Protein AF-A0A5C9B9J2-F1 (afdb_monomer_lite)

pLDDT: mean 95.24, std 8.23, range [38.59, 98.75]

Radius of gyration: 19.16 Å; chains: 1; bounding box: 46×42×60 Å

Secondary structure (DSSP, 8-state):
-HHHHHHHHHHHHHT-HHHHHHHHHTT--GGGHHHHHHHHHHHHHHHHHHSGGGHHHHHHHHHHHHHHHHTTS-S---SHHHHHHHHHHHHHHHHHHHHTT-HHHHHHHHHHHHHHH---HHHHHHHHHHHHHTT-HHHHHHHHTT-SSHHHHHHHHHHHHHHTT-HHHHHHHHHHHHS--S---

Sequence (185 aa):
MQASIQLATYYFAVGQPVDGVASIGTTYKDAQFPYHLWYYCRTPIGQLAADPKTKEKADKTADGCAAAIREKIPTDISKEEDKKTARDWAYYAADVLAYSRRDDKVIEAYQAMLRLYGQEDTTLQRFGDWYKSIQKFDEARKLYGQFTVRPEGLNQIAYSYRQQQKWDEAVAHYKQAAAPRSGYG

Foldseek 3Di:
DVVLLVQLLVCLLVLNQVSNLVSLCVPDDQLRSLVVLLVSNLVSLLVLLVDPVSLVSSQSNLVSSLVSLLVRQDPPPVDVVSLVSNLVSLVSSLSSNVSSVDPVSNVVSLVVNCVPNNLALVSLQSSLVSCVVVVNNVSSLVSLCPHPLQLRSLQSNLVSCVVVVVNVSSVVSNVVSPDPDPDDD

Structure (mmCIF, N/CA/C/O backbone):
data_AF-A0A5C9B9J2-F1
#
_entry.id   AF-A0A5C9B9J2-F1
#
loop_
_atom_site.group_PDB
_atom_site.id
_atom_site.type_symbol
_atom_site.label_atom_id
_atom_site.label_alt_id
_atom_site.label_comp_id
_atom_site.label_asym_id
_atom_site.label_entity_id
_atom_site.label_seq_id
_atom_site.pdbx_PDB_ins_code
_atom_site.Cartn_x
_atom_site.Cartn_y
_atom_site.Cartn_z
_atom_site.occupancy
_atom_site.B_iso_or_equiv
_atom_site.auth_seq_id
_atom_site.auth_comp_id
_atom_site.auth_asym_id
_atom_site.auth_atom_id
_atom_site.pdbx_PDB_model_num
ATOM 1 N N . MET A 1 1 ? 2.458 7.231 28.547 1.00 63.88 1 MET A N 1
ATOM 2 C CA . MET A 1 1 ? 2.588 6.905 27.109 1.00 63.88 1 MET A CA 1
ATOM 3 C C . MET A 1 1 ? 2.048 5.511 26.782 1.00 63.88 1 MET A C 1
ATOM 5 O O . MET A 1 1 ? 1.130 5.409 25.984 1.00 63.88 1 MET A O 1
ATOM 9 N N . GLN A 1 2 ? 2.539 4.445 27.429 1.00 76.12 2 GLN A N 1
ATOM 10 C CA . GLN A 1 2 ? 2.221 3.056 27.051 1.00 76.12 2 GLN A CA 1
ATOM 11 C C . GLN A 1 2 ? 0.728 2.672 27.162 1.00 76.12 2 GLN A C 1
ATOM 13 O O . GLN A 1 2 ? 0.222 1.966 26.295 1.00 76.12 2 GLN A O 1
ATOM 18 N N . ALA A 1 3 ? 0.002 3.196 28.159 1.00 85.44 3 ALA A N 1
ATOM 19 C CA . ALA A 1 3 ? -1.418 2.882 28.365 1.00 85.44 3 ALA A CA 1
ATOM 20 C C . ALA A 1 3 ? -2.331 3.352 27.213 1.00 85.44 3 ALA A C 1
ATOM 22 O O . ALA A 1 3 ? -3.201 2.602 26.781 1.00 85.44 3 ALA A O 1
ATOM 23 N N . SER A 1 4 ? -2.107 4.554 26.662 1.00 88.88 4 SER A N 1
ATOM 24 C CA . SER A 1 4 ? -2.931 5.075 25.556 1.00 88.88 4 SER A CA 1
ATOM 25 C C . SER A 1 4 ? -2.723 4.288 24.262 1.00 88.88 4 SER A C 1
ATOM 27 O O . SER A 1 4 ? -3.652 4.089 23.489 1.00 88.88 4 SER A O 1
ATOM 29 N N . ILE A 1 5 ? -1.506 3.790 24.038 1.00 93.62 5 ILE A N 1
ATOM 30 C CA . ILE A 1 5 ? -1.183 2.981 22.860 1.00 93.62 5 ILE A CA 1
ATOM 31 C C . ILE A 1 5 ? -1.775 1.578 22.971 1.00 93.62 5 ILE A C 1
ATOM 33 O O . ILE A 1 5 ? -2.354 1.086 22.005 1.00 93.62 5 ILE A O 1
ATOM 37 N N . GLN A 1 6 ? -1.706 0.957 24.150 1.00 92.81 6 GLN A N 1
ATOM 38 C CA . GLN A 1 6 ? -2.401 -0.309 24.398 1.00 92.81 6 GLN A CA 1
ATOM 39 C C . GLN A 1 6 ? -3.907 -0.157 24.160 1.00 92.81 6 GLN A C 1
ATOM 41 O O . GLN A 1 6 ? -4.500 -0.958 23.437 1.00 92.81 6 GLN A O 1
ATOM 46 N N . LEU A 1 7 ? -4.498 0.924 24.672 1.00 94.50 7 LEU A N 1
ATOM 47 C CA . LEU A 1 7 ? -5.907 1.229 24.465 1.00 94.50 7 LEU A CA 1
ATOM 48 C C . LEU A 1 7 ? -6.245 1.442 22.978 1.00 94.50 7 LEU A C 1
ATOM 50 O O . LEU A 1 7 ? -7.225 0.883 22.492 1.00 94.50 7 LEU A O 1
ATOM 54 N N . ALA A 1 8 ? -5.398 2.157 22.231 1.00 96.44 8 ALA A N 1
ATOM 55 C CA . ALA A 1 8 ? -5.570 2.327 20.790 1.00 96.44 8 ALA A CA 1
ATOM 56 C C . ALA A 1 8 ? -5.600 0.980 20.055 1.00 96.44 8 ALA A C 1
ATOM 58 O O . ALA A 1 8 ? -6.517 0.708 19.281 1.00 96.44 8 ALA A O 1
ATOM 59 N N . THR A 1 9 ? -4.624 0.109 20.333 1.00 96.62 9 THR A N 1
ATOM 60 C CA . THR A 1 9 ? -4.552 -1.216 19.701 1.00 96.62 9 THR A CA 1
ATOM 61 C C . THR A 1 9 ? -5.749 -2.098 20.050 1.00 96.62 9 THR A C 1
ATOM 63 O O . THR A 1 9 ? -6.266 -2.782 19.167 1.00 96.62 9 THR A O 1
ATOM 66 N N . TYR A 1 10 ? -6.243 -2.029 21.292 1.00 97.44 10 TYR A N 1
ATOM 67 C CA . TYR A 1 10 ? -7.478 -2.693 21.703 1.00 97.44 10 TYR A CA 1
ATOM 68 C C . TYR A 1 10 ? -8.678 -2.193 20.890 1.00 97.44 10 TYR A C 1
ATOM 70 O O . TYR A 1 10 ? -9.382 -3.003 20.290 1.00 97.44 10 TYR A O 1
ATOM 78 N N . TYR A 1 11 ? -8.874 -0.874 20.797 1.00 98.50 11 TYR A N 1
ATOM 79 C CA . TYR A 1 11 ? -9.987 -0.293 20.044 1.00 98.50 11 TYR A CA 1
ATOM 80 C C . TYR A 1 11 ? -9.966 -0.676 18.563 1.00 98.50 11 TYR A C 1
ATOM 82 O O . TYR A 1 11 ? -10.999 -1.045 17.999 1.00 98.50 11 TYR A O 1
ATOM 90 N N . PHE A 1 12 ? -8.788 -0.681 17.937 1.00 98.50 12 PHE A N 1
ATOM 91 C CA . PHE A 1 12 ? -8.649 -1.174 16.569 1.00 98.50 12 PHE A CA 1
ATOM 92 C C . PHE A 1 12 ? -9.026 -2.655 16.450 1.00 98.50 12 PHE A C 1
ATOM 94 O O . PHE A 1 12 ? -9.743 -3.015 15.516 1.00 98.50 12 PHE A O 1
ATOM 101 N N . ALA A 1 13 ? -8.616 -3.492 17.410 1.00 97.50 13 ALA A N 1
ATOM 102 C CA . ALA A 1 13 ? -8.920 -4.923 17.436 1.00 97.50 13 ALA A CA 1
ATOM 103 C C . ALA A 1 13 ? -10.410 -5.234 17.668 1.00 97.50 13 ALA A C 1
ATOM 105 O O . ALA A 1 13 ? -10.874 -6.307 17.292 1.00 97.50 13 ALA A O 1
ATOM 106 N N . VAL A 1 14 ? -11.188 -4.311 18.240 1.00 97.56 14 VAL A N 1
ATOM 107 C CA . VAL A 1 14 ? -12.638 -4.497 18.436 1.00 97.56 14 VAL A CA 1
ATOM 108 C C . VAL A 1 14 ? -13.510 -3.757 17.414 1.00 97.56 14 VAL A C 1
ATOM 110 O O . VAL A 1 14 ? -14.734 -3.880 17.470 1.00 97.56 14 VAL A O 1
ATOM 113 N N . GLY A 1 15 ? -12.922 -3.064 16.430 1.00 97.38 15 GLY A N 1
ATOM 114 C CA . GLY A 1 15 ? -13.678 -2.373 15.373 1.00 97.38 15 GLY A CA 1
ATOM 115 C C . GLY A 1 15 ? -14.155 -0.963 15.749 1.00 97.38 15 GLY A C 1
ATOM 116 O O . GLY A 1 15 ? -15.205 -0.511 15.274 1.00 97.38 15 GLY A O 1
ATOM 117 N N . GLN A 1 16 ? -13.417 -0.276 16.625 1.00 98.38 16 GLN A N 1
ATOM 118 C CA . GLN A 1 16 ? -13.712 1.070 17.129 1.00 98.38 16 GLN A CA 1
ATOM 119 C C . GLN A 1 16 ? -12.626 2.075 16.691 1.00 98.38 16 GLN A C 1
ATOM 121 O O . GLN A 1 16 ? -11.832 2.542 17.506 1.00 98.38 16 GLN A O 1
ATOM 126 N N . PRO A 1 17 ? -12.546 2.427 15.392 1.00 97.81 17 PRO A N 1
ATOM 127 C CA . PRO A 1 17 ? -11.474 3.284 14.886 1.00 97.81 17 PRO A CA 1
ATOM 128 C C . PRO A 1 17 ? -11.475 4.691 15.478 1.00 97.81 17 PRO A C 1
ATOM 130 O O . PRO A 1 17 ? -10.399 5.240 15.657 1.00 97.81 17 PRO A O 1
ATOM 133 N N . VAL A 1 18 ? -12.636 5.270 15.799 1.00 98.12 18 VAL A N 1
ATOM 134 C CA . VAL A 1 18 ? -12.723 6.633 16.356 1.00 98.12 18 VAL A CA 1
ATOM 135 C C . VAL A 1 18 ? -11.980 6.719 17.690 1.00 98.12 18 VAL A C 1
ATOM 137 O O . VAL A 1 18 ? -11.102 7.565 17.855 1.00 98.12 18 VAL A O 1
ATOM 140 N N . ASP A 1 19 ? -12.259 5.789 18.604 1.00 98.06 19 ASP A N 1
ATOM 141 C CA . ASP A 1 19 ? -11.615 5.742 19.918 1.00 98.06 19 ASP A CA 1
ATOM 142 C C . ASP A 1 19 ? -10.126 5.387 19.808 1.00 98.06 19 ASP A C 1
ATOM 144 O O . ASP A 1 19 ? -9.280 5.955 20.508 1.00 98.06 19 ASP A O 1
ATOM 148 N N . GLY A 1 20 ? -9.777 4.486 18.882 1.00 97.94 20 GLY A N 1
ATOM 149 C CA . GLY A 1 20 ? -8.387 4.135 18.603 1.00 97.94 20 GLY A CA 1
ATOM 150 C C . GLY A 1 20 ? -7.579 5.314 18.054 1.00 97.94 20 GLY A C 1
ATOM 151 O O . GLY A 1 20 ? -6.494 5.612 18.552 1.00 97.94 20 GLY A O 1
ATOM 152 N N . VAL A 1 21 ? -8.135 6.043 17.085 1.00 98.19 21 VAL A N 1
ATOM 153 C CA . VAL A 1 21 ? -7.557 7.262 16.503 1.00 98.19 21 VAL A CA 1
ATOM 154 C C . VAL A 1 21 ? -7.381 8.343 17.568 1.00 98.19 21 VAL A C 1
ATOM 156 O O . VAL A 1 21 ? -6.296 8.920 17.679 1.00 98.19 21 VAL A O 1
ATOM 159 N N . ALA A 1 22 ? -8.405 8.583 18.393 1.00 97.38 22 ALA A N 1
ATOM 160 C CA . ALA A 1 22 ? -8.326 9.532 19.499 1.00 97.38 22 ALA A CA 1
ATOM 161 C C . ALA A 1 22 ? -7.196 9.159 20.474 1.00 97.38 22 ALA A C 1
ATOM 163 O O . ALA A 1 22 ? -6.406 10.019 20.863 1.00 97.38 22 ALA A O 1
ATOM 164 N N . SER A 1 23 ? -7.060 7.868 20.792 1.00 97.19 23 SER A N 1
ATOM 165 C CA . SER A 1 23 ? -6.023 7.339 21.688 1.00 97.19 23 SER A CA 1
ATOM 166 C C . SER A 1 23 ? -4.602 7.477 21.124 1.00 97.19 23 SER A C 1
ATOM 1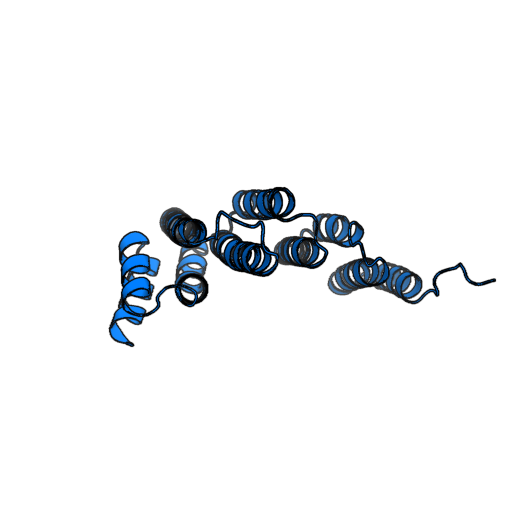68 O O . SER A 1 23 ? -3.671 7.741 21.885 1.00 97.19 23 SER A O 1
ATOM 170 N N . ILE A 1 24 ? -4.408 7.352 19.804 1.00 97.62 24 ILE A N 1
ATOM 171 C CA . ILE A 1 24 ? -3.132 7.703 19.151 1.00 97.62 24 ILE A CA 1
ATOM 172 C C . ILE A 1 24 ? -2.881 9.207 19.268 1.00 97.62 24 ILE A C 1
ATOM 174 O O . ILE A 1 24 ? -1.786 9.632 19.646 1.00 97.62 24 ILE A O 1
ATOM 178 N N . GLY A 1 25 ? -3.916 10.004 19.007 1.00 96.31 25 GLY A N 1
ATOM 179 C CA . GLY A 1 25 ? -3.868 11.458 19.038 1.00 96.31 25 GLY A CA 1
ATOM 180 C C . GLY A 1 25 ? -3.566 12.056 20.410 1.00 96.31 25 GLY A C 1
ATOM 181 O O . GLY A 1 25 ? -3.127 13.197 20.458 1.00 96.31 25 GLY A O 1
ATOM 182 N N . THR A 1 26 ? -3.748 11.358 21.534 1.00 95.56 26 THR A N 1
ATOM 183 C CA . THR A 1 26 ? -3.314 11.869 22.855 1.00 95.56 26 THR A CA 1
ATOM 184 C C . THR A 1 26 ? -1.794 11.866 23.012 1.00 95.56 26 THR A C 1
ATOM 186 O O . THR A 1 26 ? -1.259 12.653 23.789 1.00 95.56 26 THR A O 1
ATOM 189 N N . THR A 1 27 ? -1.107 10.978 22.288 1.00 95.44 27 THR A N 1
ATOM 190 C CA . THR A 1 27 ? 0.324 10.705 22.449 1.00 95.44 27 THR A CA 1
ATOM 191 C C . THR A 1 27 ? 1.148 11.283 21.306 1.00 95.44 27 THR A C 1
ATOM 193 O O . THR A 1 27 ? 2.196 11.872 21.552 1.00 95.44 27 THR A O 1
ATOM 196 N N . TYR A 1 28 ? 0.677 11.133 20.067 1.00 95.81 28 TYR A N 1
ATOM 197 C CA . TYR A 1 28 ? 1.367 11.596 18.868 1.00 95.81 28 TYR A CA 1
ATOM 198 C C . TYR A 1 28 ? 0.547 12.690 18.191 1.00 95.81 28 TYR A C 1
ATOM 200 O O . TYR A 1 28 ? -0.640 12.508 17.917 1.00 95.81 28 TYR A O 1
ATOM 208 N N . LYS A 1 29 ? 1.185 13.832 17.931 1.00 92.25 29 LYS A N 1
ATOM 209 C CA . LYS A 1 29 ? 0.568 15.021 17.330 1.00 92.25 29 LYS A CA 1
ATOM 210 C C . LYS A 1 29 ? 1.219 15.347 15.989 1.00 92.25 29 LYS A C 1
ATOM 212 O O . LYS A 1 29 ? 2.293 14.834 15.671 1.00 92.25 29 LYS A O 1
ATOM 217 N N . ASP A 1 30 ? 0.549 16.202 15.224 1.00 91.69 30 ASP A N 1
ATOM 218 C CA . ASP A 1 30 ? 1.076 16.835 14.013 1.00 91.69 30 ASP A CA 1
ATOM 219 C C . ASP A 1 30 ? 1.753 15.829 13.069 1.00 91.69 30 ASP A C 1
ATOM 221 O O . ASP A 1 30 ? 1.167 14.797 12.740 1.00 91.69 30 ASP A O 1
ATOM 225 N N . ALA A 1 31 ? 2.997 16.086 12.661 1.00 93.31 31 ALA A N 1
ATOM 226 C CA . ALA A 1 31 ? 3.716 15.252 11.704 1.00 93.31 31 ALA A CA 1
ATOM 227 C C . ALA A 1 31 ? 4.014 13.824 12.198 1.00 93.31 31 ALA A C 1
ATOM 229 O O . ALA A 1 31 ? 4.255 12.928 11.389 1.00 93.31 31 ALA A O 1
ATOM 230 N N . GLN A 1 32 ? 3.976 13.576 13.512 1.00 95.88 32 GLN A N 1
ATOM 231 C CA . GLN A 1 32 ? 4.180 12.234 14.061 1.00 95.88 32 GLN A CA 1
ATOM 232 C C . GLN A 1 32 ? 2.924 11.368 13.947 1.00 95.88 32 GLN A C 1
ATOM 234 O O . GLN A 1 32 ? 3.025 10.140 13.913 1.00 95.88 32 GLN A O 1
ATOM 239 N N . PHE A 1 33 ? 1.743 11.986 13.921 1.00 97.25 33 PHE A N 1
ATOM 240 C CA . PHE A 1 33 ? 0.473 11.281 14.035 1.00 97.25 33 PHE A CA 1
ATOM 241 C C . PHE A 1 33 ? 0.218 10.282 12.886 1.00 97.25 33 PHE A C 1
ATOM 243 O O . PHE A 1 33 ? -0.052 9.121 13.198 1.00 97.25 33 PHE A O 1
ATOM 250 N N . PRO A 1 34 ? 0.358 10.641 11.590 1.00 98.12 34 PRO A N 1
ATOM 251 C CA . PRO A 1 34 ? 0.032 9.734 10.484 1.00 98.12 34 PRO A CA 1
ATOM 252 C C . PRO A 1 34 ? 0.836 8.432 10.496 1.00 98.12 34 PRO A C 1
ATOM 254 O O . PRO A 1 34 ? 0.266 7.348 10.365 1.00 98.12 34 PRO A O 1
ATOM 257 N N . TYR A 1 35 ? 2.149 8.534 10.727 1.00 97.81 35 TYR A N 1
ATOM 258 C CA . TYR A 1 35 ? 3.033 7.373 10.816 1.00 97.81 35 TYR A CA 1
ATOM 259 C C . TYR A 1 35 ? 2.634 6.450 11.971 1.00 97.81 35 TYR A C 1
ATOM 261 O O . TYR A 1 35 ? 2.500 5.242 11.785 1.00 97.81 35 TYR A O 1
ATOM 269 N N . HIS A 1 36 ? 2.405 7.001 13.167 1.00 98.12 36 HIS A N 1
ATOM 270 C CA . HIS A 1 36 ? 2.068 6.175 14.326 1.00 98.12 36 HIS A CA 1
ATOM 271 C C . HIS A 1 36 ? 0.669 5.565 14.208 1.00 98.12 36 HIS A C 1
ATOM 273 O O . HIS A 1 36 ? 0.483 4.410 14.587 1.00 98.12 36 HIS A O 1
ATOM 279 N N . LEU A 1 37 ? -0.300 6.281 13.632 1.00 98.56 37 LEU A N 1
ATOM 280 C CA . LEU A 1 37 ? -1.621 5.720 13.369 1.00 98.56 37 LEU A CA 1
ATOM 281 C C . LEU A 1 37 ? -1.526 4.510 12.430 1.00 98.56 37 LEU A C 1
ATOM 283 O O . LEU A 1 37 ? -2.006 3.434 12.786 1.00 98.56 37 LEU A O 1
ATOM 287 N N . TRP A 1 38 ? -0.837 4.644 11.291 1.00 98.44 38 TRP A N 1
ATOM 288 C CA . TRP A 1 38 ? -0.550 3.520 10.389 1.00 98.44 38 TRP A CA 1
ATOM 289 C C . TRP A 1 38 ? 0.154 2.365 11.112 1.00 98.44 38 TRP A C 1
ATOM 291 O O . TRP A 1 38 ? -0.284 1.214 11.030 1.00 98.44 38 TRP A O 1
ATOM 301 N N . TYR A 1 39 ? 1.198 2.671 11.885 1.00 98.31 39 TYR A N 1
ATOM 302 C CA . TYR A 1 39 ? 2.012 1.670 12.567 1.00 98.31 39 TYR A CA 1
ATOM 303 C C . TYR A 1 39 ? 1.216 0.824 13.569 1.00 98.31 39 TYR A C 1
ATOM 305 O O . TYR A 1 39 ? 1.422 -0.390 13.636 1.00 98.31 39 TYR A O 1
ATOM 313 N N . TYR A 1 40 ? 0.317 1.441 14.343 1.00 98.25 40 TYR A N 1
ATOM 314 C CA . TYR A 1 40 ? -0.435 0.749 15.394 1.00 98.25 40 TYR A CA 1
ATOM 315 C C . TYR A 1 40 ? -1.743 0.118 14.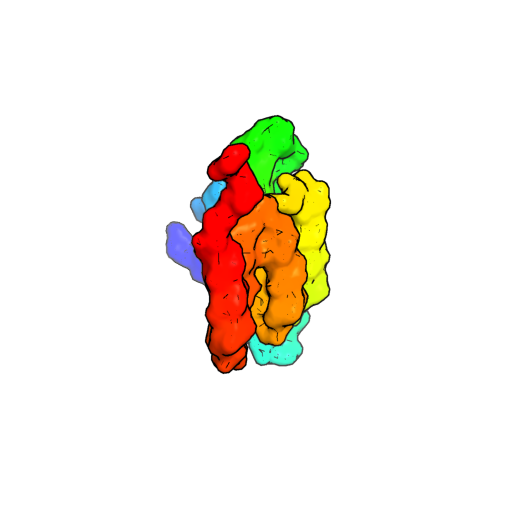907 1.00 98.25 40 TYR A C 1
ATOM 317 O O . TYR A 1 40 ? -2.179 -0.870 15.498 1.00 98.25 40 TYR A O 1
ATOM 325 N N . CYS A 1 41 ? -2.360 0.624 13.834 1.00 98.38 41 CYS A N 1
ATOM 326 C CA . CYS A 1 41 ? -3.588 0.022 13.304 1.00 98.38 41 CYS A CA 1
ATOM 327 C C . CYS A 1 41 ? -3.330 -1.174 12.369 1.00 98.38 41 CYS A C 1
ATOM 329 O O . CYS A 1 41 ? -4.192 -2.047 12.261 1.00 98.38 41 CYS A O 1
ATOM 331 N N . ARG A 1 42 ? -2.142 -1.279 11.748 1.00 98.06 42 ARG A N 1
ATOM 332 C CA . ARG A 1 42 ? -1.846 -2.323 10.745 1.00 98.06 42 ARG A CA 1
ATOM 333 C C . ARG A 1 42 ? -2.057 -3.757 11.231 1.00 98.06 42 ARG A C 1
ATOM 335 O O . ARG A 1 42 ? -2.675 -4.557 10.533 1.00 98.06 42 ARG A O 1
ATOM 342 N N . THR A 1 43 ? -1.557 -4.092 12.423 1.00 98.00 43 THR A N 1
ATOM 343 C CA . THR A 1 43 ? -1.616 -5.465 12.947 1.00 98.00 43 THR A CA 1
ATOM 344 C C . THR A 1 43 ? -3.048 -5.854 13.322 1.00 98.00 43 THR A C 1
ATOM 346 O O . THR A 1 43 ? -3.501 -6.886 12.828 1.00 98.00 43 THR A O 1
ATOM 349 N N . PRO A 1 44 ? -3.802 -5.044 14.098 1.00 98.38 44 PRO A N 1
ATOM 350 C CA . PRO A 1 44 ? -5.213 -5.321 14.361 1.00 98.38 44 PRO A CA 1
ATOM 351 C C . PRO A 1 44 ? -6.059 -5.457 13.091 1.00 98.38 44 PRO A C 1
ATOM 353 O O . PRO A 1 44 ? -6.829 -6.407 12.977 1.00 98.38 44 PRO A O 1
ATOM 356 N N . ILE A 1 45 ? -5.888 -4.563 12.106 1.00 98.69 45 ILE A N 1
ATOM 357 C CA . ILE A 1 45 ? -6.619 -4.647 10.830 1.00 98.69 45 ILE A CA 1
ATOM 358 C C . ILE A 1 45 ? -6.298 -5.964 10.121 1.00 98.69 45 ILE A C 1
ATOM 360 O O . ILE A 1 45 ? -7.215 -6.674 9.716 1.00 98.69 45 ILE A O 1
ATOM 364 N N . GLY A 1 46 ? -5.014 -6.319 10.004 1.00 98.25 46 GLY A N 1
ATOM 365 C CA . GLY A 1 46 ? -4.594 -7.551 9.338 1.00 98.25 46 GLY A CA 1
ATOM 366 C C . GLY A 1 46 ? -5.111 -8.819 10.025 1.00 98.25 46 GLY A C 1
ATOM 367 O O . GLY A 1 46 ? -5.494 -9.768 9.341 1.00 98.25 46 GLY A O 1
ATOM 368 N N . GLN A 1 47 ? -5.163 -8.830 11.361 1.00 98.19 47 GLN A N 1
ATOM 369 C CA . GLN A 1 47 ? -5.735 -9.931 12.143 1.00 98.19 47 GLN A CA 1
ATOM 370 C C . GLN A 1 47 ? -7.246 -10.053 11.920 1.00 98.19 47 GLN A C 1
ATOM 372 O O . GLN A 1 47 ? -7.732 -11.142 11.628 1.00 98.19 47 GLN A O 1
ATOM 377 N N . LEU A 1 48 ? -7.979 -8.937 11.981 1.00 98.44 48 LEU A N 1
ATOM 378 C CA . LEU A 1 48 ? -9.422 -8.917 11.727 1.00 98.44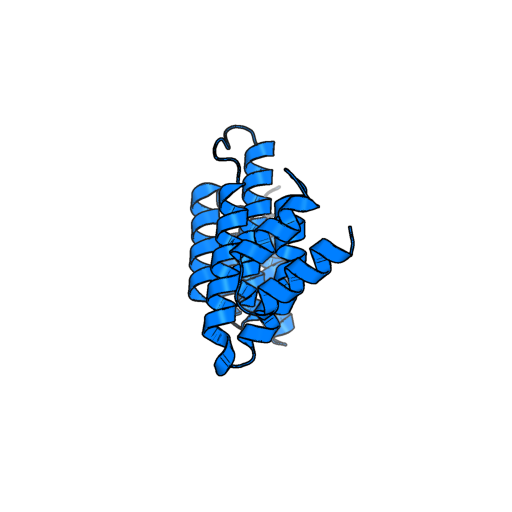 48 LEU A CA 1
ATOM 379 C C . LEU A 1 48 ? -9.764 -9.302 10.282 1.00 98.44 48 LEU A C 1
ATOM 381 O O . LEU A 1 48 ? -10.764 -9.972 10.045 1.00 98.44 48 LEU A O 1
ATOM 385 N N . ALA A 1 49 ? -8.940 -8.905 9.311 1.00 97.94 49 ALA A N 1
ATOM 386 C CA . ALA A 1 49 ? -9.149 -9.224 7.901 1.00 97.94 49 ALA A CA 1
ATOM 387 C C . ALA A 1 49 ? -8.867 -10.698 7.562 1.00 97.94 49 ALA A C 1
ATOM 389 O O . ALA A 1 49 ? -9.235 -11.153 6.477 1.00 97.94 49 ALA A O 1
ATOM 390 N N . ALA A 1 50 ? -8.192 -11.439 8.447 1.00 97.38 50 ALA A N 1
ATOM 391 C CA . ALA A 1 50 ? -7.881 -12.850 8.239 1.00 97.38 50 ALA A CA 1
ATOM 392 C C . ALA A 1 50 ? -9.070 -13.782 8.528 1.00 97.38 50 ALA A C 1
ATOM 394 O O . ALA A 1 50 ? -9.115 -14.872 7.959 1.00 97.38 50 ALA A O 1
ATOM 395 N N . ASP A 1 51 ? -10.024 -13.361 9.364 1.00 96.62 51 ASP A N 1
ATOM 396 C CA . ASP A 1 51 ? -11.247 -14.110 9.669 1.00 96.62 51 ASP A CA 1
ATOM 397 C C . ASP A 1 51 ? -12.463 -13.440 8.994 1.00 96.62 51 ASP A C 1
ATOM 399 O O . ASP A 1 51 ? -12.765 -12.275 9.279 1.00 96.62 51 ASP A O 1
ATOM 403 N N . PRO A 1 52 ? -13.207 -14.155 8.124 1.00 96.56 52 PRO A N 1
ATOM 404 C CA . PRO A 1 52 ? -14.428 -13.640 7.508 1.00 96.56 52 PRO A CA 1
ATOM 405 C C . PRO A 1 52 ? -15.445 -13.066 8.506 1.00 96.56 52 PRO A C 1
ATOM 407 O O . PRO A 1 52 ? -16.126 -12.095 8.185 1.00 96.56 52 PRO A O 1
ATOM 410 N N . LYS A 1 53 ? -15.528 -13.606 9.731 1.00 97.88 53 LYS A N 1
ATOM 411 C CA . LYS A 1 53 ? -16.463 -13.137 10.772 1.00 97.88 53 LYS A CA 1
ATOM 412 C C . LYS A 1 53 ? -16.120 -11.753 11.313 1.00 97.88 53 LYS A C 1
ATOM 414 O O . LYS A 1 53 ? -16.985 -11.070 11.855 1.00 97.88 53 LYS A O 1
ATOM 419 N N . THR A 1 54 ? -14.862 -11.339 11.194 1.00 98.25 54 THR A N 1
ATOM 420 C CA . THR A 1 54 ? -14.380 -10.030 11.645 1.00 98.25 54 THR A CA 1
ATOM 421 C C . THR A 1 54 ? -14.046 -9.088 10.495 1.00 98.25 54 THR A C 1
ATOM 423 O O . THR A 1 54 ? -13.578 -7.975 10.741 1.00 98.25 54 THR A O 1
ATOM 426 N N . LYS A 1 55 ? -14.334 -9.480 9.249 1.00 97.56 55 LYS A N 1
ATOM 427 C CA . LYS A 1 55 ? -13.990 -8.695 8.061 1.00 97.56 55 LYS A CA 1
ATOM 428 C C . LYS A 1 55 ? -14.613 -7.301 8.065 1.00 97.56 55 LYS A C 1
ATOM 430 O O . LYS A 1 55 ? -13.915 -6.330 7.797 1.00 97.56 55 LYS A O 1
ATOM 435 N N . GLU A 1 56 ? -15.880 -7.185 8.456 1.00 98.19 56 GLU A N 1
ATOM 436 C CA . GLU A 1 56 ? -16.562 -5.889 8.562 1.00 98.19 56 GLU A CA 1
ATOM 437 C C . GLU A 1 56 ? -15.860 -4.954 9.562 1.00 98.19 56 GLU A C 1
ATOM 439 O O . GLU A 1 56 ? -15.686 -3.764 9.300 1.00 98.19 56 GLU A O 1
ATOM 444 N N . LYS A 1 57 ? -15.373 -5.498 10.688 1.00 98.56 57 LYS A N 1
ATOM 445 C CA . LYS A 1 57 ? -14.583 -4.728 11.660 1.00 98.56 57 LYS A CA 1
ATOM 446 C C . LYS A 1 57 ? -13.250 -4.291 11.064 1.00 98.56 57 LYS A C 1
ATOM 448 O O . LYS A 1 57 ? -12.843 -3.157 11.293 1.00 98.56 57 LYS A O 1
ATOM 453 N N . ALA A 1 58 ? -12.585 -5.163 10.306 1.00 98.50 58 ALA A N 1
ATOM 454 C CA . ALA A 1 58 ? -11.341 -4.824 9.619 1.00 98.50 58 ALA A CA 1
ATOM 455 C C . ALA A 1 58 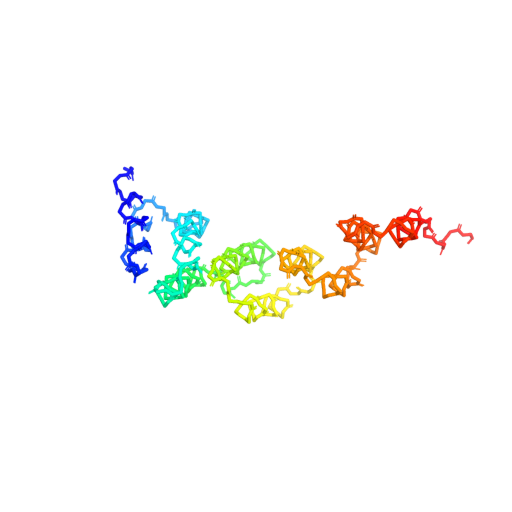? -11.545 -3.655 8.645 1.00 98.50 58 ALA A C 1
ATOM 457 O O . ALA A 1 58 ? -10.764 -2.706 8.655 1.00 98.50 58 ALA A O 1
ATOM 458 N N . ASP A 1 59 ? -12.623 -3.705 7.861 1.00 98.50 59 ASP A N 1
ATOM 459 C CA . ASP A 1 59 ? -12.951 -2.698 6.851 1.00 98.50 59 ASP A CA 1
ATOM 460 C C . ASP A 1 59 ? -13.299 -1.363 7.493 1.00 98.50 59 ASP A C 1
ATOM 462 O O . ASP A 1 59 ? -12.692 -0.344 7.162 1.00 98.50 59 ASP A O 1
ATOM 466 N N . LYS A 1 60 ? -14.170 -1.384 8.507 1.00 98.62 60 LYS A N 1
ATOM 467 C CA . LYS A 1 60 ? -14.499 -0.203 9.305 1.00 98.62 60 LYS A CA 1
ATOM 468 C C . LYS A 1 60 ? -13.253 0.417 9.939 1.00 98.62 60 LYS A C 1
ATOM 470 O O . LYS A 1 60 ? -13.074 1.633 9.874 1.00 98.62 60 LYS A O 1
ATOM 475 N N . THR A 1 61 ? -12.391 -0.396 10.554 1.00 98.69 61 THR A N 1
ATOM 476 C CA . THR A 1 61 ? -11.171 0.102 11.199 1.00 98.69 61 THR A CA 1
ATOM 477 C C . THR A 1 61 ? -10.209 0.706 10.179 1.00 98.69 61 THR A C 1
ATOM 479 O O . THR A 1 61 ? -9.684 1.794 10.416 1.00 98.69 61 THR A O 1
ATOM 482 N N . ALA A 1 62 ? -10.006 0.047 9.037 1.00 98.75 62 ALA A N 1
ATOM 483 C CA . ALA A 1 62 ? -9.138 0.542 7.976 1.00 98.75 62 ALA A CA 1
ATOM 484 C C . ALA A 1 62 ? -9.659 1.843 7.355 1.00 98.75 62 ALA A C 1
ATOM 486 O O . ALA A 1 62 ? -8.879 2.778 7.186 1.00 98.75 62 ALA A O 1
ATOM 487 N N . ASP A 1 63 ? -10.961 1.942 7.080 1.00 98.62 63 ASP A N 1
ATOM 488 C CA . ASP A 1 63 ? -11.567 3.164 6.541 1.00 98.62 63 ASP A CA 1
ATOM 489 C C . ASP A 1 63 ? -11.439 4.333 7.513 1.00 98.62 63 ASP A C 1
ATOM 491 O O . ASP A 1 63 ? -11.013 5.416 7.113 1.00 98.62 63 ASP A O 1
ATOM 495 N N . GLY A 1 64 ? -11.721 4.108 8.800 1.00 98.62 64 GLY A N 1
ATOM 496 C CA . GLY A 1 64 ? -11.577 5.140 9.825 1.00 98.62 64 GLY A CA 1
ATOM 497 C C . GLY A 1 64 ? -10.130 5.614 9.995 1.00 98.62 64 GLY A C 1
ATOM 498 O O . GLY A 1 64 ? -9.879 6.816 10.065 1.00 98.62 64 GLY A O 1
ATOM 499 N N . CYS A 1 65 ? -9.161 4.694 10.002 1.00 98.75 65 CYS A N 1
ATOM 500 C CA . CYS A 1 65 ? -7.745 5.057 10.111 1.00 98.75 65 CYS A CA 1
ATOM 501 C C . CYS A 1 65 ? -7.242 5.780 8.852 1.00 98.75 65 CYS A C 1
ATOM 503 O O . CYS A 1 65 ? -6.557 6.796 8.958 1.00 98.75 65 CYS A O 1
ATOM 505 N N . ALA A 1 66 ? -7.606 5.302 7.658 1.00 98.56 66 ALA A N 1
ATOM 506 C CA . ALA A 1 66 ? -7.228 5.943 6.402 1.00 98.56 66 ALA A CA 1
ATOM 507 C C . ALA A 1 66 ? -7.863 7.335 6.257 1.00 98.56 66 ALA A C 1
ATOM 509 O O . ALA A 1 66 ? -7.195 8.256 5.792 1.00 98.56 66 ALA A O 1
ATOM 510 N N . ALA A 1 67 ? -9.121 7.513 6.677 1.00 98.38 67 ALA A N 1
ATOM 511 C CA . ALA A 1 67 ? -9.783 8.817 6.716 1.00 98.38 67 ALA A CA 1
ATOM 512 C C . ALA A 1 67 ? -9.055 9.787 7.657 1.00 98.38 67 ALA A C 1
ATOM 514 O O . ALA A 1 67 ? -8.683 10.877 7.231 1.00 98.38 67 ALA A O 1
ATOM 515 N N . ALA A 1 68 ? -8.739 9.357 8.882 1.00 98.38 68 ALA A N 1
ATOM 516 C CA . ALA A 1 68 ? -8.017 10.185 9.848 1.00 98.38 68 ALA A CA 1
ATOM 517 C C . ALA A 1 68 ? -6.603 10.580 9.376 1.00 98.38 68 ALA A C 1
ATOM 519 O O . ALA A 1 68 ? -6.142 11.682 9.666 1.00 98.38 68 ALA A O 1
ATOM 520 N N . ILE A 1 69 ? -5.906 9.711 8.631 1.00 98.38 69 ILE A N 1
ATOM 521 C CA . ILE A 1 69 ? -4.634 10.071 7.981 1.00 98.38 69 ILE A CA 1
ATOM 522 C C . ILE A 1 69 ? -4.872 11.116 6.885 1.00 98.38 69 ILE A C 1
ATOM 524 O O . ILE A 1 69 ? -4.169 12.125 6.839 1.00 98.38 69 ILE A O 1
ATOM 528 N N . ARG A 1 70 ? -5.869 10.899 6.017 1.00 96.88 70 ARG A N 1
ATOM 529 C CA . ARG A 1 70 ? -6.195 11.807 4.904 1.00 96.88 70 ARG A CA 1
ATOM 530 C C . ARG A 1 70 ? -6.583 13.203 5.369 1.00 96.88 70 ARG A C 1
ATOM 532 O O . ARG A 1 70 ? -6.186 14.164 4.728 1.00 96.88 70 ARG A O 1
ATOM 539 N N . GLU A 1 71 ? -7.279 13.326 6.494 1.00 96.25 71 GLU A N 1
ATOM 540 C CA . GLU A 1 71 ? -7.616 14.619 7.104 1.00 96.25 71 GLU A CA 1
ATOM 541 C C . GLU A 1 71 ? -6.389 15.454 7.488 1.00 96.25 71 GLU A C 1
ATOM 543 O O . GLU A 1 71 ? -6.491 16.672 7.624 1.00 96.25 71 GLU A O 1
ATOM 548 N N . LYS A 1 72 ? -5.229 14.819 7.695 1.00 95.38 72 LYS A N 1
ATOM 549 C CA . LYS A 1 72 ? -3.983 15.523 8.011 1.00 95.38 72 LYS A CA 1
ATOM 550 C C . LYS A 1 72 ? -3.184 15.902 6.774 1.00 95.38 72 LYS A C 1
ATOM 552 O O . LYS A 1 72 ? -2.338 16.778 6.881 1.00 95.38 72 LYS A O 1
ATOM 557 N N . ILE A 1 73 ? -3.431 15.275 5.625 1.00 94.62 73 ILE A N 1
ATOM 558 C CA . ILE A 1 73 ? -2.668 15.527 4.398 1.00 94.62 73 ILE A CA 1
ATOM 559 C C . ILE A 1 73 ? -2.724 17.025 4.045 1.00 94.62 73 ILE A C 1
ATOM 561 O O . ILE A 1 73 ? -3.824 17.565 3.912 1.00 94.62 73 ILE A O 1
ATOM 565 N N . PRO A 1 74 ? -1.566 17.695 3.866 1.00 91.94 74 PRO A N 1
ATOM 566 C CA . PRO A 1 74 ? -1.529 19.076 3.400 1.00 91.94 74 PRO A CA 1
ATOM 567 C C . PRO A 1 74 ? -2.299 19.241 2.087 1.00 91.94 74 PRO A C 1
ATOM 569 O O . PRO A 1 74 ? -2.072 18.509 1.123 1.00 91.94 74 PRO A O 1
ATOM 572 N N . THR A 1 75 ? -3.220 20.204 2.051 1.00 89.62 75 THR A N 1
ATOM 573 C CA . THR A 1 75 ? -4.018 20.508 0.853 1.00 89.62 75 THR A CA 1
ATOM 574 C C . THR A 1 75 ? -3.323 21.502 -0.070 1.00 89.62 75 THR A C 1
ATOM 576 O O . THR A 1 75 ? -3.517 21.448 -1.282 1.00 89.62 75 THR A O 1
ATOM 579 N N . ASP A 1 76 ? -2.512 22.403 0.490 1.00 90.38 76 ASP A N 1
ATOM 580 C CA . ASP A 1 76 ? -1.623 23.263 -0.285 1.00 90.38 76 ASP A CA 1
ATOM 581 C C . ASP A 1 76 ? -0.325 22.505 -0.572 1.00 90.38 76 ASP A C 1
ATOM 583 O O . ASP A 1 76 ? 0.524 22.334 0.298 1.00 90.38 76 ASP A O 1
ATOM 587 N N . ILE A 1 77 ? -0.208 22.015 -1.803 1.00 88.75 77 ILE A N 1
ATOM 588 C CA . ILE A 1 77 ? 0.956 21.276 -2.305 1.00 88.75 77 ILE A CA 1
ATOM 589 C C . ILE A 1 77 ? 1.767 22.111 -3.304 1.00 88.75 77 ILE A C 1
ATOM 591 O O . ILE A 1 77 ? 2.446 21.559 -4.168 1.00 88.75 77 ILE A O 1
ATOM 595 N N . SER A 1 78 ? 1.674 23.445 -3.214 1.00 90.06 78 SER A N 1
ATOM 596 C CA . SER A 1 78 ? 2.449 24.367 -4.055 1.00 90.06 78 SER A CA 1
ATOM 597 C C . SER A 1 78 ? 3.951 24.302 -3.774 1.00 90.06 78 SER A C 1
ATOM 599 O O . SER A 1 78 ? 4.761 24.548 -4.668 1.00 90.06 78 SER A O 1
ATOM 601 N N . LYS A 1 79 ? 4.332 23.947 -2.542 1.00 92.56 79 LYS A N 1
ATOM 602 C CA . LYS A 1 79 ? 5.721 23.711 -2.146 1.00 92.56 79 LYS A CA 1
ATOM 603 C C . LYS A 1 79 ? 6.054 22.231 -2.275 1.00 92.56 79 LYS A C 1
ATOM 605 O O . LYS A 1 79 ? 5.305 21.375 -1.807 1.00 92.56 79 LYS A O 1
ATOM 610 N N . GLU A 1 80 ? 7.225 21.932 -2.830 1.00 90.00 80 GLU A N 1
ATOM 611 C CA . GLU A 1 80 ? 7.674 20.546 -3.020 1.00 90.00 80 GLU A CA 1
ATOM 612 C C . GLU A 1 80 ? 7.779 19.756 -1.702 1.00 90.00 80 GLU A C 1
ATOM 614 O O . GLU A 1 80 ? 7.444 18.573 -1.674 1.00 90.00 80 GLU A O 1
ATOM 619 N N . GLU A 1 81 ? 8.151 20.399 -0.589 1.00 90.56 81 GLU A N 1
ATOM 620 C CA . GLU A 1 81 ? 8.191 19.768 0.744 1.00 90.56 81 GLU A CA 1
ATOM 621 C C . GLU A 1 81 ? 6.791 19.329 1.217 1.00 90.56 81 GLU A C 1
ATOM 623 O O . GLU A 1 81 ? 6.601 18.205 1.695 1.00 90.56 81 GLU A O 1
ATOM 628 N N . ASP A 1 82 ? 5.785 20.188 1.025 1.00 92.38 82 ASP A N 1
ATOM 629 C CA . ASP A 1 82 ? 4.396 19.907 1.397 1.00 92.38 82 ASP A CA 1
ATOM 630 C C . ASP A 1 82 ? 3.797 18.841 0.473 1.00 92.38 82 ASP A C 1
ATOM 632 O O . ASP A 1 82 ? 3.132 17.912 0.936 1.00 92.38 82 ASP A O 1
ATOM 636 N N . LYS A 1 83 ? 4.116 18.891 -0.828 1.00 93.31 83 LYS A N 1
ATOM 637 C CA . LYS A 1 83 ? 3.748 17.855 -1.803 1.00 93.31 83 LYS A CA 1
ATOM 638 C C . LYS A 1 83 ? 4.366 16.500 -1.459 1.00 93.31 83 LYS A C 1
ATOM 640 O O . LYS A 1 83 ? 3.695 15.471 -1.575 1.00 93.31 83 LYS A O 1
ATOM 645 N N . LYS A 1 84 ? 5.633 16.473 -1.034 1.00 93.25 84 LYS A N 1
ATOM 646 C CA . LYS A 1 84 ? 6.309 15.254 -0.574 1.00 93.25 84 LYS A CA 1
ATOM 647 C C . LYS A 1 84 ? 5.646 14.712 0.692 1.00 93.25 84 LYS A C 1
ATOM 649 O O . LYS A 1 84 ? 5.318 13.530 0.731 1.00 93.25 84 LYS A O 1
ATOM 654 N N . THR A 1 85 ? 5.377 15.568 1.675 1.00 95.06 85 THR A N 1
ATOM 655 C CA . THR A 1 85 ? 4.688 15.189 2.919 1.00 95.06 85 THR A CA 1
ATOM 656 C C . THR A 1 85 ? 3.291 14.633 2.643 1.00 95.06 85 THR A C 1
ATOM 658 O O . THR A 1 85 ? 2.935 13.566 3.143 1.00 95.06 85 THR A O 1
ATOM 661 N N . ALA A 1 86 ? 2.519 15.305 1.786 1.00 95.88 86 ALA A N 1
ATOM 662 C CA . ALA A 1 86 ? 1.196 14.861 1.369 1.00 95.88 86 ALA A CA 1
ATOM 663 C C . ALA A 1 86 ? 1.234 13.468 0.726 1.00 95.88 86 ALA A C 1
ATOM 665 O O . ALA A 1 86 ? 0.428 12.599 1.062 1.00 95.88 86 ALA A O 1
ATOM 666 N N . ARG A 1 87 ? 2.218 13.230 -0.146 1.00 95.88 87 ARG A N 1
ATOM 667 C CA . ARG A 1 87 ? 2.446 11.934 -0.792 1.00 95.88 87 ARG A CA 1
ATOM 668 C C . ARG A 1 87 ? 2.844 10.851 0.212 1.00 95.88 87 ARG A C 1
ATOM 670 O O . ARG A 1 87 ? 2.265 9.768 0.185 1.00 95.88 87 ARG A O 1
ATOM 677 N N . ASP A 1 88 ? 3.783 11.148 1.111 1.00 95.38 88 ASP A N 1
ATOM 678 C CA . ASP A 1 88 ? 4.254 10.215 2.140 1.00 95.38 88 ASP A CA 1
ATOM 679 C C . ASP A 1 88 ? 3.096 9.771 3.051 1.00 95.38 88 ASP A C 1
ATOM 681 O O . ASP A 1 88 ? 2.939 8.584 3.345 1.00 95.38 88 ASP A O 1
ATOM 685 N N . TRP A 1 89 ? 2.215 10.697 3.437 1.00 97.75 89 TRP A N 1
ATOM 686 C CA . TRP A 1 89 ? 1.049 10.380 4.266 1.00 97.75 89 TRP A CA 1
ATOM 687 C C . TRP A 1 89 ? -0.057 9.669 3.485 1.00 97.75 89 TRP A C 1
ATOM 689 O O . TRP A 1 89 ? -0.730 8.791 4.029 1.00 97.75 89 TRP A O 1
ATOM 699 N N . ALA A 1 90 ? -0.212 9.967 2.196 1.00 97.88 90 ALA A N 1
ATOM 700 C CA . ALA A 1 90 ? -1.104 9.211 1.328 1.00 97.88 90 ALA A CA 1
ATOM 701 C C . ALA A 1 90 ? -0.664 7.740 1.180 1.00 97.88 90 ALA A C 1
ATOM 703 O O . ALA A 1 90 ? -1.533 6.865 1.153 1.00 97.88 90 ALA A O 1
ATOM 704 N N . TYR A 1 91 ? 0.645 7.440 1.181 1.00 98.19 91 TYR A N 1
ATOM 705 C CA . TYR A 1 91 ? 1.119 6.049 1.225 1.00 98.19 91 TYR A CA 1
ATOM 706 C C . TYR A 1 91 ? 0.673 5.338 2.500 1.00 98.19 91 TYR A C 1
ATOM 708 O O . TYR A 1 91 ? 0.173 4.220 2.418 1.00 98.19 91 TYR A O 1
ATOM 716 N N . TYR A 1 92 ? 0.768 5.989 3.664 1.00 98.38 92 TYR A N 1
ATOM 717 C CA . TYR A 1 92 ? 0.273 5.399 4.910 1.00 98.38 92 TYR A CA 1
ATOM 718 C C . TYR A 1 92 ? -1.218 5.060 4.825 1.00 98.38 92 TYR A C 1
ATOM 720 O O . TYR A 1 92 ? -1.621 3.967 5.216 1.00 98.38 92 TYR A O 1
ATOM 728 N N . ALA A 1 93 ? -2.040 5.950 4.262 1.00 98.25 93 ALA A N 1
ATOM 729 C CA . ALA A 1 93 ? -3.462 5.674 4.063 1.00 98.25 93 ALA A CA 1
ATOM 730 C C . ALA A 1 93 ? -3.708 4.500 3.092 1.00 98.25 93 ALA A C 1
ATOM 732 O O . ALA A 1 93 ? -4.582 3.671 3.349 1.00 98.25 93 ALA A O 1
ATOM 733 N N . ALA A 1 94 ? -2.946 4.404 1.998 1.00 98.12 94 ALA A N 1
ATOM 734 C CA . ALA A 1 94 ? -3.039 3.288 1.053 1.00 98.12 94 ALA A CA 1
ATOM 735 C C . ALA A 1 94 ? -2.633 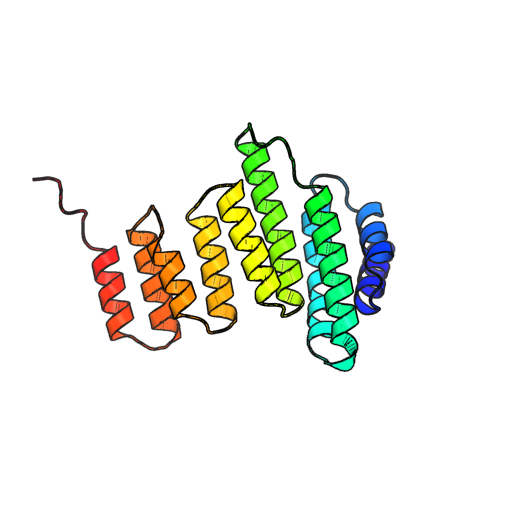1.951 1.700 1.00 98.12 94 ALA A C 1
ATOM 737 O O . ALA A 1 94 ? -3.332 0.950 1.541 1.00 98.12 94 ALA A O 1
ATOM 738 N N . ASP A 1 95 ? -1.562 1.944 2.493 1.00 97.88 95 ASP A N 1
ATOM 739 C CA . ASP A 1 95 ? -1.092 0.758 3.209 1.00 97.88 95 ASP A CA 1
ATOM 740 C C . ASP A 1 95 ? -2.112 0.288 4.259 1.00 97.88 95 ASP A C 1
ATOM 742 O O . ASP A 1 95 ? -2.381 -0.909 4.365 1.00 97.88 95 ASP A O 1
ATOM 746 N N . VAL A 1 96 ? -2.739 1.214 5.001 1.00 98.19 96 VAL A N 1
ATOM 747 C CA . VAL A 1 96 ? -3.842 0.895 5.930 1.00 98.19 96 VAL A CA 1
ATOM 748 C C . VAL A 1 96 ? -4.963 0.138 5.212 1.00 98.19 96 VAL A C 1
ATOM 750 O O . VAL A 1 96 ? -5.446 -0.881 5.713 1.00 98.19 96 VAL A O 1
ATOM 753 N N . LEU A 1 97 ? -5.353 0.595 4.020 1.00 98.25 97 LEU A N 1
ATOM 754 C CA . LEU A 1 97 ? -6.364 -0.082 3.208 1.00 98.25 97 LEU A CA 1
ATOM 755 C C . LEU A 1 97 ? -5.885 -1.460 2.738 1.00 98.25 97 LEU A C 1
ATOM 757 O O . LEU A 1 97 ? -6.663 -2.416 2.781 1.00 98.25 97 LEU A O 1
ATOM 761 N N . ALA A 1 98 ? -4.609 -1.604 2.378 1.00 97.81 98 ALA A N 1
ATOM 762 C CA . ALA A 1 98 ? -4.040 -2.885 1.969 1.00 97.81 98 ALA A CA 1
ATOM 763 C C . ALA A 1 98 ? -4.114 -3.944 3.082 1.00 97.81 98 ALA A C 1
ATOM 765 O O . ALA A 1 98 ? -4.454 -5.096 2.804 1.00 97.81 98 ALA A O 1
ATOM 766 N N . TYR A 1 99 ? -3.910 -3.565 4.350 1.00 97.88 99 TYR A N 1
ATOM 767 C CA . TYR A 1 99 ? -4.054 -4.497 5.478 1.00 97.88 99 TYR A CA 1
ATOM 768 C C . TYR A 1 99 ? -5.475 -5.062 5.623 1.00 97.88 99 TYR A C 1
ATOM 770 O O . TYR A 1 99 ? -5.634 -6.173 6.129 1.00 97.88 99 TYR A O 1
ATOM 778 N N . SER A 1 100 ? -6.501 -4.353 5.133 1.00 97.25 100 SER A N 1
ATOM 779 C CA . SER A 1 100 ? -7.890 -4.845 5.109 1.00 97.25 100 SER A CA 1
ATOM 780 C C . SER A 1 100 ? -8.189 -5.831 3.970 1.00 97.25 100 SER A C 1
ATOM 782 O O . SER A 1 100 ? -9.311 -6.331 3.872 1.00 97.25 100 SER A O 1
ATOM 784 N N . ARG A 1 101 ? -7.193 -6.142 3.121 1.00 96.44 101 ARG A N 1
ATOM 785 C CA . ARG A 1 101 ? -7.301 -7.049 1.961 1.00 96.44 101 ARG A CA 1
ATOM 786 C C . ARG A 1 101 ? -8.386 -6.624 0.959 1.00 96.44 101 ARG A C 1
ATOM 788 O O . ARG A 1 101 ? -9.090 -7.466 0.407 1.00 96.44 101 ARG A O 1
ATOM 795 N N . ARG A 1 102 ? -8.553 -5.311 0.765 1.00 95.88 102 ARG A N 1
ATOM 796 C CA . ARG A 1 102 ? -9.485 -4.713 -0.205 1.00 95.88 102 ARG A CA 1
ATOM 797 C C . ARG A 1 102 ? -8.716 -4.148 -1.394 1.00 95.88 102 ARG A C 1
ATOM 799 O O . ARG A 1 102 ? -8.281 -2.997 -1.366 1.00 95.88 102 ARG A O 1
ATOM 806 N N . ASP A 1 103 ? -8.509 -4.987 -2.407 1.00 97.19 103 ASP A N 1
ATOM 807 C CA . ASP A 1 103 ? -7.712 -4.648 -3.591 1.00 97.19 103 ASP A CA 1
ATOM 808 C C . ASP A 1 103 ? -8.219 -3.395 -4.314 1.00 97.19 103 ASP A C 1
ATOM 810 O O . ASP A 1 103 ? -7.429 -2.536 -4.702 1.00 97.19 103 ASP A O 1
ATOM 814 N N . ASP A 1 104 ? -9.537 -3.273 -4.463 1.00 97.62 104 ASP A N 1
ATOM 815 C CA . ASP A 1 104 ? -10.215 -2.132 -5.078 1.00 97.62 104 ASP A CA 1
ATOM 816 C C . ASP A 1 104 ? -9.840 -0.815 -4.386 1.00 97.62 104 ASP A C 1
ATOM 818 O O . ASP A 1 104 ? -9.460 0.152 -5.047 1.00 97.62 104 ASP A O 1
ATOM 822 N N . LYS A 1 105 ? -9.832 -0.801 -3.049 1.00 98.19 105 LYS A N 1
ATOM 823 C CA . LYS A 1 105 ? -9.494 0.389 -2.258 1.00 98.19 105 LYS A CA 1
ATOM 824 C C . LYS A 1 105 ? -8.034 0.791 -2.366 1.00 98.19 105 LYS A C 1
ATOM 826 O O . LYS A 1 105 ? -7.731 1.986 -2.358 1.00 98.19 105 LYS A O 1
ATOM 831 N N . VAL A 1 106 ? -7.131 -0.175 -2.496 1.00 98.25 106 VAL A N 1
ATOM 832 C CA . VAL A 1 106 ? -5.711 0.119 -2.717 1.00 98.25 106 VAL A CA 1
ATOM 833 C C . VAL A 1 106 ? -5.493 0.694 -4.117 1.00 98.25 106 VAL A C 1
ATOM 835 O O . VAL A 1 106 ? -4.789 1.694 -4.264 1.00 98.25 106 VAL A O 1
ATOM 838 N N . ILE A 1 107 ? -6.148 0.124 -5.133 1.00 98.44 107 ILE A N 1
ATOM 839 C CA . ILE A 1 107 ? -6.100 0.624 -6.514 1.00 98.44 107 ILE A CA 1
ATOM 840 C C . ILE A 1 107 ? -6.640 2.054 -6.589 1.00 98.44 107 ILE A C 1
ATOM 842 O O . ILE A 1 107 ? -5.966 2.927 -7.135 1.00 98.44 107 ILE A O 1
ATOM 846 N N . GLU A 1 108 ? -7.815 2.314 -6.008 1.00 98.25 108 GLU A N 1
ATOM 847 C CA . GLU A 1 108 ? -8.411 3.654 -5.934 1.00 98.25 108 GLU A CA 1
ATOM 848 C C . GLU A 1 108 ? -7.446 4.661 -5.287 1.00 98.25 108 GLU A C 1
ATOM 850 O O . GLU A 1 108 ? -7.256 5.763 -5.813 1.00 98.25 108 GLU A O 1
ATOM 855 N N . ALA A 1 109 ? -6.800 4.274 -4.180 1.00 98.12 109 ALA A N 1
ATOM 856 C CA . ALA A 1 109 ? -5.857 5.124 -3.462 1.00 98.12 109 ALA A CA 1
ATOM 857 C C . ALA A 1 109 ? -4.626 5.469 -4.314 1.00 98.12 109 ALA A C 1
ATOM 859 O O . ALA A 1 109 ? -4.338 6.650 -4.507 1.00 98.12 109 ALA A O 1
ATOM 860 N N . TYR A 1 110 ? -3.933 4.477 -4.882 1.00 98.50 110 TYR A N 1
ATOM 861 C CA . TYR A 1 110 ? -2.753 4.736 -5.715 1.00 98.50 110 TYR A CA 1
ATOM 862 C C . TYR A 1 110 ? -3.093 5.515 -6.988 1.00 98.50 110 TYR A C 1
ATOM 864 O O . TYR A 1 110 ? -2.357 6.426 -7.366 1.00 98.50 110 TYR A O 1
ATOM 872 N N . GLN A 1 111 ? -4.227 5.229 -7.630 1.00 97.81 111 GLN A N 1
ATOM 873 C CA . GLN A 1 111 ? -4.674 6.009 -8.784 1.00 97.81 111 GLN A CA 1
ATOM 874 C C . GLN A 1 111 ? -4.957 7.470 -8.417 1.00 97.81 111 GLN A C 1
ATOM 876 O O . GLN A 1 111 ? -4.624 8.369 -9.190 1.00 97.81 111 GLN A O 1
ATOM 881 N N . ALA A 1 112 ? -5.545 7.734 -7.245 1.00 96.56 112 ALA A N 1
ATOM 882 C CA . ALA A 1 112 ? -5.719 9.098 -6.757 1.00 96.56 112 ALA A CA 1
ATOM 883 C C . ALA A 1 112 ? -4.368 9.788 -6.519 1.00 96.56 112 ALA A C 1
ATOM 885 O O . ALA A 1 112 ? -4.194 10.928 -6.941 1.00 96.56 112 ALA A O 1
ATOM 886 N N . MET A 1 113 ? -3.392 9.090 -5.934 1.00 96.88 113 MET A N 1
ATOM 887 C CA . MET A 1 113 ? -2.044 9.626 -5.718 1.00 96.88 113 MET A CA 1
ATOM 888 C C . MET A 1 113 ? -1.337 9.985 -7.028 1.00 96.88 113 MET A C 1
ATOM 890 O O . MET A 1 113 ? -0.775 11.071 -7.133 1.00 96.88 113 MET A O 1
ATOM 894 N N . LEU A 1 114 ? -1.405 9.114 -8.040 1.00 96.06 114 LEU A N 1
ATOM 895 C CA . LEU A 1 114 ? -0.818 9.376 -9.360 1.00 96.06 114 LEU A CA 1
ATOM 896 C C . LEU A 1 114 ? -1.456 10.598 -10.040 1.00 96.06 114 LEU A C 1
ATOM 898 O O . LEU A 1 114 ? -0.758 11.360 -10.705 1.00 96.06 114 LEU A O 1
ATOM 902 N N . ARG A 1 115 ? -2.767 10.814 -9.852 1.00 94.94 115 ARG A N 1
ATOM 903 C CA . ARG A 1 115 ? -3.471 12.005 -10.361 1.00 94.94 115 ARG A CA 1
ATOM 904 C C . ARG A 1 115 ? -3.100 13.284 -9.609 1.00 94.94 115 ARG A C 1
ATOM 906 O O . ARG A 1 115 ? -2.956 14.322 -10.241 1.00 94.94 115 ARG A O 1
ATOM 913 N N . LEU A 1 116 ? -2.981 13.221 -8.283 1.00 92.81 116 LEU A N 1
ATOM 914 C CA . LEU A 1 116 ? -2.776 14.400 -7.431 1.00 92.81 116 LEU A CA 1
ATOM 915 C C . LEU A 1 116 ? -1.313 14.849 -7.365 1.00 92.81 116 LEU A C 1
ATOM 917 O O . LEU A 1 116 ? -1.036 16.044 -7.328 1.00 92.81 116 LEU A O 1
ATOM 921 N N . TYR A 1 117 ? -0.375 13.901 -7.336 1.00 91.31 117 TYR A N 1
ATOM 922 C CA . TYR A 1 117 ? 1.039 14.183 -7.071 1.00 91.31 117 TYR A CA 1
ATOM 923 C C . TYR A 1 117 ? 1.946 13.963 -8.284 1.00 91.31 117 TYR A C 1
ATOM 925 O O . TYR A 1 117 ? 3.114 14.350 -8.235 1.00 91.31 117 TYR A O 1
ATOM 933 N N . GLY A 1 118 ? 1.409 13.401 -9.368 1.00 90.88 118 GLY A N 1
ATOM 934 C CA . GLY A 1 118 ? 2.147 13.051 -10.577 1.00 90.88 118 GLY A CA 1
ATOM 935 C C . GLY A 1 118 ? 2.593 11.586 -10.616 1.00 90.88 118 GLY A C 1
ATOM 936 O O . GLY A 1 118 ? 2.560 10.858 -9.618 1.00 90.88 118 GLY A O 1
ATOM 937 N N . GLN A 1 119 ? 3.007 11.152 -11.807 1.00 93.06 119 GLN A N 1
ATOM 938 C CA . GLN A 1 119 ? 3.505 9.800 -12.066 1.00 93.06 119 GLN A CA 1
ATOM 939 C C . GLN A 1 119 ? 4.992 9.702 -11.742 1.00 93.06 119 GLN A C 1
ATOM 941 O O . GLN A 1 119 ? 5.852 9.738 -12.612 1.00 93.06 119 GLN A O 1
ATOM 946 N N . GLU A 1 120 ? 5.280 9.614 -10.456 1.00 94.56 120 GLU A N 1
ATOM 947 C CA . GLU A 1 120 ? 6.645 9.511 -9.957 1.00 94.56 120 GLU A CA 1
ATOM 948 C C . GLU A 1 120 ? 7.050 8.042 -9.855 1.00 94.56 120 GLU A C 1
ATOM 950 O O . GLU A 1 120 ? 6.271 7.221 -9.357 1.00 94.56 120 GLU A O 1
ATOM 955 N N . ASP A 1 121 ? 8.282 7.714 -10.250 1.00 97.44 121 ASP A N 1
ATOM 956 C CA . ASP A 1 121 ? 8.802 6.339 -10.246 1.00 97.44 121 ASP A CA 1
ATOM 957 C C . ASP A 1 121 ? 8.655 5.678 -8.867 1.00 97.44 121 ASP A C 1
ATOM 959 O O . ASP A 1 121 ? 8.308 4.507 -8.774 1.00 97.44 121 ASP A O 1
ATOM 963 N N . THR A 1 122 ? 8.791 6.438 -7.772 1.00 96.44 122 THR A N 1
ATOM 964 C CA . THR A 1 122 ? 8.562 5.925 -6.406 1.00 96.44 122 THR A CA 1
ATOM 965 C C . THR A 1 122 ? 7.105 5.509 -6.164 1.00 96.44 122 THR A C 1
ATOM 967 O O . THR A 1 122 ? 6.854 4.476 -5.538 1.00 96.44 122 THR A O 1
ATOM 970 N N . THR A 1 123 ? 6.135 6.288 -6.655 1.00 97.94 123 THR A N 1
ATOM 971 C CA . THR A 1 123 ? 4.702 5.968 -6.538 1.00 97.94 123 THR A CA 1
ATOM 972 C C . THR A 1 123 ? 4.370 4.740 -7.381 1.00 97.94 123 THR A C 1
ATOM 974 O O . THR A 1 123 ? 3.708 3.818 -6.902 1.00 97.94 123 THR A O 1
ATOM 977 N N . LEU A 1 124 ? 4.872 4.701 -8.620 1.00 98.44 124 LEU A N 1
ATOM 978 C CA . LEU A 1 124 ? 4.724 3.562 -9.526 1.00 98.44 124 LEU A CA 1
ATOM 979 C C . LEU A 1 124 ? 5.366 2.298 -8.939 1.00 98.44 124 LEU A C 1
ATOM 981 O O . LEU A 1 124 ? 4.769 1.223 -9.008 1.00 98.44 124 LEU A O 1
ATOM 985 N N . GLN A 1 125 ? 6.538 2.427 -8.309 1.00 98.31 125 GLN A N 1
ATOM 986 C CA . GLN A 1 125 ? 7.233 1.321 -7.660 1.00 98.31 125 GLN A CA 1
ATOM 987 C C . GLN A 1 125 ? 6.397 0.724 -6.535 1.00 98.31 125 GLN A C 1
ATOM 989 O O . GLN A 1 125 ? 6.149 -0.479 -6.543 1.00 98.31 125 GLN A O 1
ATOM 994 N N . ARG A 1 126 ? 5.924 1.557 -5.600 1.00 98.31 126 ARG A N 1
ATOM 995 C CA . ARG A 1 126 ? 5.101 1.107 -4.467 1.00 98.31 126 ARG A CA 1
ATOM 996 C C . ARG A 1 126 ? 3.810 0.442 -4.931 1.00 98.31 126 ARG A C 1
ATOM 998 O O . ARG A 1 126 ? 3.443 -0.608 -4.409 1.00 98.31 126 ARG A O 1
ATOM 1005 N N . PHE A 1 127 ? 3.160 1.001 -5.951 1.00 98.56 127 PHE A N 1
ATOM 1006 C CA . PHE A 1 127 ? 1.950 0.403 -6.506 1.00 98.56 127 PHE A CA 1
ATOM 1007 C C . PHE A 1 127 ? 2.238 -0.948 -7.187 1.00 98.56 127 PHE A C 1
ATOM 1009 O O . PHE A 1 127 ? 1.500 -1.914 -6.991 1.00 98.56 127 PHE A O 1
ATOM 1016 N N . GLY A 1 128 ? 3.347 -1.055 -7.926 1.00 98.50 128 GLY A N 1
ATOM 1017 C CA . GLY A 1 128 ? 3.788 -2.315 -8.528 1.00 98.50 128 GLY A CA 1
ATOM 1018 C C . GLY A 1 128 ? 4.191 -3.366 -7.491 1.00 98.50 128 GLY A C 1
ATOM 1019 O O . GLY A 1 128 ? 3.830 -4.535 -7.617 1.00 98.50 128 GLY A O 1
ATOM 1020 N N . ASP A 1 129 ? 4.875 -2.960 -6.423 1.00 98.38 129 ASP A N 1
ATOM 1021 C CA . ASP A 1 129 ? 5.234 -3.841 -5.310 1.00 98.38 129 ASP A CA 1
ATOM 1022 C C . ASP A 1 129 ? 3.996 -4.362 -4.579 1.00 98.38 129 ASP A C 1
ATOM 1024 O O . ASP A 1 129 ? 3.935 -5.547 -4.240 1.00 98.38 129 ASP A O 1
ATOM 1028 N N . TRP A 1 130 ? 2.972 -3.521 -4.414 1.00 98.31 130 TRP A N 1
ATOM 1029 C CA . TRP A 1 130 ? 1.682 -3.973 -3.911 1.00 98.31 130 TRP A CA 1
ATOM 1030 C C . TRP A 1 130 ? 1.046 -5.022 -4.839 1.00 98.31 130 TRP A C 1
ATOM 1032 O O . TRP A 1 130 ? 0.675 -6.094 -4.360 1.00 98.31 130 TRP A O 1
ATOM 1042 N N . TYR A 1 131 ? 1.002 -4.802 -6.157 1.00 98.69 131 TYR A N 1
ATOM 1043 C CA . TYR A 1 131 ? 0.492 -5.809 -7.099 1.00 98.69 131 TYR A CA 1
ATOM 1044 C C . TYR A 1 131 ? 1.263 -7.139 -7.026 1.00 98.69 131 TYR A C 1
ATOM 1046 O O . TYR A 1 131 ? 0.653 -8.209 -7.006 1.00 98.69 131 TYR A O 1
ATOM 1054 N N . LYS A 1 132 ? 2.595 -7.106 -6.896 1.00 97.62 132 LYS A N 1
ATOM 1055 C CA . LYS A 1 132 ? 3.397 -8.322 -6.647 1.00 97.62 132 LYS A CA 1
ATOM 1056 C C . LYS A 1 132 ? 3.021 -9.017 -5.347 1.00 97.62 132 LYS A C 1
ATOM 1058 O O . LYS A 1 132 ? 2.977 -10.245 -5.314 1.00 97.62 132 LYS A O 1
ATOM 1063 N N . SER A 1 133 ? 2.742 -8.259 -4.286 1.00 96.31 133 SER A N 1
ATOM 1064 C CA . SER A 1 133 ? 2.358 -8.834 -2.990 1.00 96.31 133 SER A CA 1
ATOM 1065 C C . SER A 1 133 ? 1.080 -9.677 -3.081 1.00 96.31 133 SER A C 1
ATOM 1067 O O . SER A 1 133 ? 0.960 -10.676 -2.375 1.00 96.31 133 SER A O 1
ATOM 1069 N N . ILE A 1 134 ? 0.191 -9.351 -4.026 1.00 96.25 134 ILE A N 1
ATOM 1070 C CA . ILE A 1 134 ? -1.029 -10.110 -4.341 1.00 96.25 134 ILE A CA 1
ATOM 1071 C C . ILE A 1 134 ? -0.887 -10.994 -5.595 1.00 96.25 134 ILE A C 1
ATOM 1073 O O . ILE A 1 134 ? -1.880 -11.375 -6.207 1.00 96.25 134 ILE A O 1
ATOM 1077 N N . GLN A 1 135 ? 0.351 -11.330 -5.981 1.00 97.06 135 GLN A N 1
ATOM 1078 C CA . GLN A 1 135 ? 0.702 -12.220 -7.100 1.00 97.06 135 GLN A CA 1
ATOM 1079 C C . GLN A 1 135 ? 0.261 -11.734 -8.498 1.00 97.06 135 GLN A C 1
ATOM 1081 O O . GLN A 1 135 ? 0.278 -12.499 -9.462 1.00 97.06 135 GLN A O 1
ATOM 1086 N N . LYS A 1 136 ? -0.062 -10.447 -8.646 1.00 98.12 136 LYS A N 1
ATOM 1087 C CA . LYS A 1 136 ? -0.422 -9.790 -9.914 1.00 98.12 136 LYS A CA 1
ATOM 1088 C C . LYS A 1 136 ? 0.821 -9.205 -10.596 1.00 98.12 136 LYS A C 1
ATOM 1090 O O . LYS A 1 136 ? 1.031 -7.996 -10.676 1.00 98.12 136 LYS A O 1
ATOM 1095 N N . PHE A 1 137 ? 1.724 -10.091 -11.016 1.00 98.38 137 PHE A N 1
ATOM 1096 C CA . PHE A 1 137 ? 3.037 -9.699 -11.548 1.00 98.38 137 PHE A CA 1
ATOM 1097 C C . PHE A 1 137 ? 2.957 -8.924 -12.870 1.00 98.38 137 PHE A C 1
ATOM 1099 O O . PHE A 1 137 ? 3.788 -8.048 -13.103 1.00 9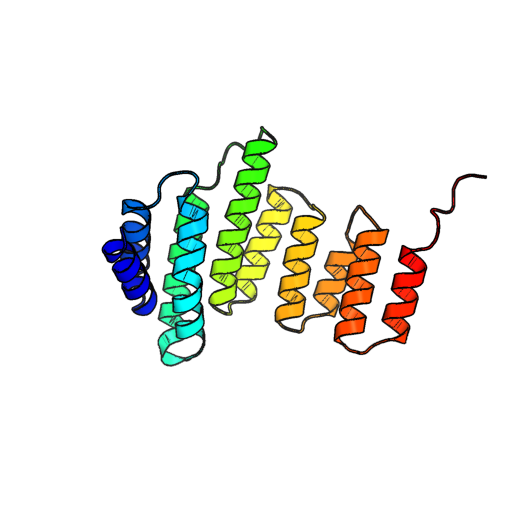8.38 137 PHE A O 1
ATOM 1106 N N . ASP A 1 138 ? 1.983 -9.212 -13.734 1.00 98.44 138 ASP A N 1
ATOM 1107 C CA . ASP A 1 138 ? 1.847 -8.514 -15.018 1.00 98.44 138 ASP A CA 1
ATOM 1108 C C . ASP A 1 138 ? 1.417 -7.058 -14.831 1.00 98.44 138 ASP A C 1
ATOM 1110 O O . ASP A 1 138 ? 1.946 -6.156 -15.480 1.00 98.44 138 ASP A O 1
ATOM 1114 N N . GLU A 1 139 ? 0.511 -6.805 -13.893 1.00 98.56 139 GLU A N 1
ATOM 1115 C CA . GLU A 1 139 ? 0.092 -5.472 -13.474 1.00 98.56 139 GLU A CA 1
ATOM 1116 C C . GLU A 1 139 ? 1.262 -4.689 -12.874 1.00 98.56 139 GLU A C 1
ATOM 1118 O O . GLU A 1 139 ? 1.473 -3.529 -13.232 1.00 98.56 139 GLU A O 1
ATOM 1123 N N . ALA A 1 140 ? 2.080 -5.336 -12.039 1.00 98.69 140 ALA A N 1
ATOM 1124 C CA . ALA A 1 140 ? 3.294 -4.728 -11.507 1.00 98.69 140 ALA A CA 1
ATOM 1125 C C . ALA A 1 140 ? 4.271 -4.325 -12.623 1.00 98.69 140 ALA A C 1
ATOM 1127 O O . ALA A 1 140 ? 4.739 -3.187 -12.663 1.00 98.69 140 ALA A O 1
ATOM 1128 N N . ARG A 1 141 ? 4.527 -5.224 -13.584 1.00 98.69 141 ARG A N 1
ATOM 1129 C CA . ARG A 1 141 ? 5.401 -4.954 -14.738 1.00 98.69 141 ARG A CA 1
ATOM 1130 C C . ARG A 1 141 ? 4.905 -3.790 -15.596 1.00 98.69 141 ARG A C 1
ATOM 1132 O O . ARG A 1 141 ? 5.725 -2.990 -16.043 1.00 98.69 141 ARG A O 1
ATOM 1139 N N . LYS A 1 142 ? 3.587 -3.653 -15.791 1.00 98.62 142 LYS A N 1
ATOM 1140 C CA . LYS A 1 142 ? 2.991 -2.505 -16.502 1.00 98.62 142 LYS A CA 1
ATOM 1141 C C . LYS A 1 142 ? 3.294 -1.176 -15.808 1.00 98.62 142 LYS A C 1
ATOM 1143 O O . LYS A 1 142 ? 3.490 -0.179 -16.496 1.00 98.62 142 LYS A O 1
ATOM 1148 N N . LEU A 1 143 ? 3.335 -1.143 -14.476 1.00 98.56 143 LEU A N 1
ATOM 1149 C CA . LEU A 1 143 ? 3.694 0.062 -13.719 1.00 98.56 143 LEU A CA 1
ATOM 1150 C C . LEU A 1 143 ? 5.192 0.353 -13.785 1.00 98.56 143 LEU A C 1
ATOM 1152 O O . LEU A 1 143 ? 5.581 1.489 -14.025 1.00 98.56 143 LEU A O 1
ATOM 1156 N N . TYR A 1 144 ? 6.038 -0.667 -13.649 1.00 98.56 144 TYR A N 1
ATOM 1157 C CA . TYR A 1 144 ? 7.488 -0.501 -13.778 1.00 98.56 144 TYR A CA 1
ATOM 1158 C C . TYR A 1 144 ? 7.915 -0.029 -15.170 1.00 98.56 144 TYR A C 1
ATOM 1160 O O . TYR A 1 144 ? 8.853 0.749 -15.305 1.00 98.56 144 TYR A O 1
ATOM 1168 N N . GLY A 1 145 ? 7.191 -0.448 -16.210 1.00 98.06 145 GLY A N 1
ATOM 1169 C CA . GLY A 1 145 ? 7.401 0.030 -17.576 1.00 98.06 145 GLY A CA 1
ATOM 1170 C C . GLY A 1 145 ? 7.095 1.519 -17.780 1.00 98.06 145 GLY A C 1
ATOM 1171 O O . GLY A 1 145 ? 7.479 2.065 -18.809 1.00 98.06 145 GLY A O 1
ATOM 1172 N N . GLN A 1 146 ? 6.431 2.173 -16.821 1.00 97.88 146 GLN A N 1
ATOM 1173 C CA . GLN A 1 146 ? 6.139 3.610 -16.849 1.00 97.88 146 GLN A CA 1
ATOM 1174 C C . GLN A 1 146 ? 7.223 4.454 -16.163 1.00 97.88 146 GLN A C 1
ATOM 1176 O O . GLN A 1 146 ? 7.091 5.673 -16.126 1.00 97.88 146 GLN A O 1
ATOM 1181 N N . PHE A 1 147 ? 8.283 3.838 -15.625 1.00 97.94 147 PHE A N 1
ATOM 1182 C CA . PHE A 1 147 ? 9.351 4.581 -14.956 1.00 97.94 147 PHE A CA 1
ATOM 1183 C C . PHE A 1 147 ? 10.051 5.525 -15.933 1.00 97.94 147 PHE A C 1
ATOM 1185 O O . PHE A 1 147 ? 10.454 5.135 -17.035 1.00 97.94 147 PHE A O 1
ATOM 1192 N N . THR A 1 148 ? 10.252 6.758 -15.488 1.00 97.00 148 THR A N 1
ATOM 1193 C CA . THR A 1 148 ? 11.033 7.774 -16.192 1.00 97.00 148 THR A CA 1
ATOM 1194 C C . THR A 1 148 ? 12.505 7.366 -16.278 1.00 97.00 148 THR A C 1
ATOM 1196 O O . THR A 1 148 ? 13.138 7.504 -17.334 1.00 97.00 148 THR A O 1
ATOM 1199 N N . VAL A 1 149 ? 13.050 6.764 -15.215 1.00 95.62 149 VAL A N 1
ATOM 1200 C CA . VAL A 1 149 ? 14.392 6.181 -15.209 1.00 95.62 149 VAL A CA 1
ATOM 1201 C C . VAL A 1 149 ? 14.325 4.762 -15.773 1.00 95.62 149 VAL A C 1
ATOM 1203 O O . VAL A 1 149 ? 14.269 3.764 -15.057 1.00 95.62 149 VAL A O 1
ATOM 1206 N N . ARG A 1 150 ? 14.352 4.658 -17.108 1.00 95.44 150 ARG A N 1
ATOM 1207 C CA . ARG A 1 150 ? 14.192 3.385 -17.839 1.00 95.44 150 ARG A CA 1
ATOM 1208 C C . ARG A 1 150 ? 15.027 2.209 -17.291 1.00 95.44 150 ARG A C 1
ATOM 1210 O O . ARG A 1 150 ? 14.449 1.131 -17.147 1.00 95.44 150 ARG A O 1
ATOM 1217 N N . PRO A 1 151 ? 16.337 2.344 -16.991 1.00 96.81 151 PRO A N 1
ATOM 1218 C CA . PRO A 1 151 ? 17.102 1.237 -16.412 1.00 96.81 151 PRO A CA 1
ATOM 1219 C C . PRO A 1 151 ? 16.535 0.728 -15.080 1.00 96.81 151 PRO A C 1
ATOM 1221 O O . PRO A 1 151 ? 16.515 -0.477 -14.850 1.00 96.81 151 PRO A O 1
ATOM 1224 N N . GLU A 1 152 ? 16.023 1.613 -14.223 1.00 97.12 152 GLU A N 1
ATOM 1225 C CA . GLU A 1 152 ? 15.408 1.230 -12.947 1.00 97.12 152 GLU A CA 1
ATOM 1226 C C . GLU A 1 152 ? 14.095 0.474 -13.166 1.00 97.12 152 GLU A C 1
ATOM 1228 O O . GLU A 1 152 ? 13.900 -0.594 -12.584 1.00 97.12 152 GLU A O 1
ATOM 1233 N N . GLY A 1 153 ? 13.243 0.949 -14.081 1.00 98.12 153 GLY A N 1
ATOM 1234 C CA . GLY A 1 153 ? 12.021 0.237 -14.467 1.00 98.12 153 GLY A CA 1
ATOM 1235 C C . GLY A 1 153 ? 12.310 -1.163 -15.015 1.00 98.12 153 GLY A C 1
ATOM 1236 O O . GLY A 1 153 ? 11.700 -2.147 -14.594 1.00 98.12 153 GLY A O 1
ATOM 1237 N N . LEU A 1 154 ? 13.309 -1.286 -15.897 1.00 98.38 154 LEU A N 1
ATOM 1238 C CA . LEU A 1 154 ? 13.760 -2.576 -16.432 1.00 98.38 154 LEU A CA 1
ATOM 1239 C C . LEU A 1 154 ? 14.305 -3.500 -15.336 1.00 98.38 154 LEU A C 1
ATOM 1241 O O . LEU A 1 154 ? 14.001 -4.694 -15.346 1.00 98.38 154 LEU A O 1
ATOM 1245 N N . ASN A 1 155 ? 15.049 -2.964 -14.366 1.00 98.25 155 ASN A N 1
ATOM 1246 C CA . ASN A 1 155 ? 15.528 -3.731 -13.217 1.00 98.25 155 ASN A CA 1
ATOM 1247 C C . ASN A 1 155 ? 14.370 -4.259 -12.357 1.00 98.25 155 ASN A C 1
ATOM 1249 O O . ASN A 1 155 ? 14.415 -5.415 -11.928 1.00 98.25 155 ASN A O 1
ATOM 1253 N N . GLN A 1 156 ? 13.317 -3.465 -12.142 1.00 98.50 156 GLN A N 1
ATOM 1254 C CA . GLN A 1 156 ? 12.131 -3.912 -11.403 1.00 98.50 156 GLN A CA 1
ATOM 1255 C C . GLN A 1 156 ? 11.338 -4.981 -12.166 1.00 98.50 156 GLN A C 1
ATOM 1257 O O . GLN A 1 156 ? 10.906 -5.978 -11.577 1.00 98.50 156 GLN A O 1
ATOM 1262 N N . ILE A 1 157 ? 11.210 -4.844 -13.490 1.00 98.75 157 ILE A N 1
ATOM 1263 C CA . ILE A 1 157 ? 10.613 -5.877 -14.348 1.00 98.75 157 ILE A CA 1
ATOM 1264 C C . ILE A 1 157 ? 11.428 -7.173 -14.265 1.00 98.75 157 ILE A C 1
ATOM 1266 O O . ILE A 1 157 ? 10.857 -8.237 -14.013 1.00 98.75 157 ILE A O 1
ATOM 1270 N N . ALA A 1 158 ? 12.751 -7.096 -14.411 1.00 98.38 158 ALA A N 1
ATOM 1271 C CA . ALA A 1 158 ? 13.642 -8.247 -14.312 1.00 98.38 158 ALA A CA 1
ATOM 1272 C C . ALA A 1 158 ? 13.524 -8.946 -12.949 1.00 98.38 158 ALA A C 1
ATOM 1274 O O . ALA A 1 158 ? 13.367 -10.167 -12.876 1.00 98.38 158 ALA A O 1
ATOM 1275 N N . TYR A 1 159 ? 13.515 -8.166 -11.864 1.00 98.25 159 TYR A N 1
ATOM 1276 C CA . TYR A 1 159 ? 13.328 -8.679 -10.511 1.00 98.25 159 TYR A CA 1
ATOM 1277 C C . TYR A 1 159 ? 11.974 -9.386 -10.346 1.00 98.25 159 TYR A C 1
ATOM 1279 O O . TYR A 1 159 ? 11.906 -10.452 -9.734 1.00 98.25 159 TYR A O 1
ATOM 1287 N N . SER A 1 160 ? 10.903 -8.853 -10.941 1.00 98.31 160 SER A N 1
ATOM 1288 C CA . SER A 1 160 ? 9.583 -9.496 -10.916 1.00 98.31 160 SER A CA 1
ATOM 1289 C C . SER A 1 160 ? 9.574 -10.860 -11.626 1.00 98.31 160 SER A C 1
ATOM 1291 O O . SER A 1 160 ? 9.005 -11.816 -11.105 1.00 98.31 160 SER A O 1
ATOM 1293 N N . TYR A 1 161 ? 10.260 -10.996 -12.770 1.00 98.62 161 TYR A N 1
ATOM 1294 C CA . TYR A 1 161 ? 10.422 -12.282 -13.461 1.00 98.62 161 TYR A CA 1
ATOM 1295 C C . TYR A 1 161 ? 11.245 -13.267 -12.630 1.00 98.62 161 TYR A C 1
ATOM 1297 O O . TYR A 1 161 ? 10.870 -14.431 -12.492 1.00 98.62 161 TYR A O 1
ATOM 1305 N N . ARG A 1 162 ? 12.316 -12.783 -11.992 1.00 98.00 162 ARG A N 1
ATOM 1306 C CA . ARG A 1 162 ? 13.151 -13.574 -11.084 1.00 98.00 162 ARG A CA 1
ATOM 1307 C C . ARG A 1 162 ? 12.337 -14.182 -9.937 1.00 98.00 162 ARG A C 1
ATOM 1309 O O . ARG A 1 162 ? 12.527 -15.349 -9.609 1.00 98.00 162 ARG A O 1
ATOM 1316 N N . GLN A 1 163 ? 11.421 -13.417 -9.341 1.00 97.38 163 GLN A N 1
ATOM 1317 C CA . GLN A 1 163 ? 10.533 -13.915 -8.283 1.00 97.38 163 GLN A CA 1
ATOM 1318 C C . GLN A 1 163 ? 9.588 -15.024 -8.770 1.00 97.38 163 GLN A C 1
ATOM 1320 O O . GLN A 1 163 ? 9.236 -15.901 -7.988 1.00 97.38 163 GLN A O 1
ATOM 1325 N N . GLN A 1 164 ? 9.232 -15.025 -10.058 1.00 97.56 164 GLN A N 1
ATOM 1326 C CA . GLN A 1 164 ? 8.480 -16.102 -10.709 1.00 97.56 164 GLN A CA 1
ATOM 1327 C C . GLN A 1 164 ? 9.377 -17.228 -11.260 1.00 97.56 164 GLN A C 1
ATOM 1329 O O . GLN A 1 164 ? 8.882 -18.080 -11.991 1.00 97.56 164 GLN A O 1
ATOM 1334 N N . GLN A 1 165 ? 10.684 -17.226 -10.961 1.00 97.94 165 GLN A N 1
ATOM 1335 C CA . GLN A 1 165 ? 11.681 -18.169 -11.499 1.00 97.94 165 GLN A CA 1
ATOM 1336 C C . GLN A 1 165 ? 11.764 -18.187 -13.040 1.00 97.94 165 GLN A C 1
ATOM 1338 O O . GLN A 1 165 ? 12.220 -19.154 -13.645 1.00 97.94 165 GLN A O 1
ATOM 1343 N N . LYS A 1 166 ? 11.356 -17.088 -13.681 1.00 98.25 166 LYS A N 1
ATOM 1344 C CA . LYS A 1 166 ? 11.425 -16.859 -15.128 1.00 98.25 166 LYS A CA 1
ATOM 1345 C C . LYS A 1 166 ? 12.778 -16.249 -15.492 1.00 98.25 166 LYS A C 1
ATOM 1347 O O . LYS A 1 166 ? 12.920 -15.035 -15.655 1.00 98.25 166 LYS A O 1
ATOM 1352 N N . TRP A 1 167 ? 13.812 -17.087 -15.458 1.00 97.62 167 TRP A N 1
ATOM 1353 C CA . TRP A 1 167 ? 15.208 -16.642 -15.510 1.00 97.62 167 TRP A CA 1
ATOM 1354 C C . TRP A 1 167 ? 15.590 -16.027 -16.856 1.00 97.62 167 TRP A C 1
ATOM 1356 O O . TRP A 1 167 ? 16.291 -15.016 -16.867 1.00 97.62 167 TRP A O 1
ATOM 1366 N N . ASP A 1 168 ? 15.099 -16.579 -17.965 1.00 98.25 168 ASP A N 1
ATOM 1367 C CA . ASP A 1 168 ? 15.417 -16.086 -19.307 1.00 98.25 168 ASP A CA 1
ATOM 1368 C C . ASP A 1 168 ? 14.863 -14.674 -19.519 1.00 98.25 168 ASP A C 1
ATOM 1370 O O . ASP A 1 168 ? 15.586 -13.767 -19.945 1.00 98.25 168 ASP A O 1
ATOM 1374 N N . GLU A 1 169 ? 13.609 -14.439 -19.124 1.00 98.25 169 GLU A N 1
ATOM 1375 C CA . GLU A 1 169 ? 12.992 -13.117 -19.172 1.00 98.25 169 GLU A CA 1
ATOM 1376 C C . GLU A 1 169 ? 13.689 -12.134 -18.225 1.00 98.25 169 GLU A C 1
ATOM 1378 O O . GLU A 1 169 ? 13.919 -10.980 -18.599 1.00 98.25 169 GLU A O 1
ATOM 1383 N N . ALA A 1 170 ? 14.073 -12.573 -17.021 1.00 98.19 170 ALA A N 1
ATOM 1384 C CA . ALA A 1 170 ? 14.819 -11.738 -16.083 1.00 98.19 170 ALA A CA 1
ATOM 1385 C C . ALA A 1 170 ? 16.172 -11.301 -16.671 1.00 98.19 170 ALA A C 1
ATOM 1387 O O . ALA A 1 170 ? 16.494 -10.111 -16.668 1.00 98.19 170 ALA A O 1
ATOM 1388 N N . VAL A 1 171 ? 16.944 -12.239 -17.230 1.00 98.25 171 VAL A N 1
ATOM 1389 C CA . VAL A 1 171 ? 18.239 -11.958 -17.869 1.00 98.25 171 VAL A CA 1
ATOM 1390 C C . VAL A 1 171 ? 18.073 -11.011 -19.055 1.00 98.25 171 VAL A C 1
ATOM 1392 O O . VAL A 1 171 ? 18.868 -10.080 -19.197 1.00 98.25 171 VAL A O 1
ATOM 1395 N N . ALA A 1 172 ? 17.046 -11.201 -19.886 1.00 97.94 172 ALA A N 1
ATOM 1396 C CA . ALA A 1 172 ? 16.777 -10.316 -21.015 1.00 97.94 172 ALA A CA 1
ATOM 1397 C C . ALA A 1 172 ? 16.569 -8.859 -20.566 1.00 97.94 172 ALA A C 1
ATOM 1399 O O . ALA A 1 172 ? 17.159 -7.947 -21.148 1.00 97.94 172 ALA A O 1
ATOM 1400 N N . HIS A 1 173 ? 15.798 -8.631 -19.500 1.00 98.06 173 HIS A N 1
ATOM 1401 C CA . HIS A 1 173 ? 15.540 -7.283 -18.986 1.00 98.06 173 HIS A CA 1
ATOM 1402 C C . HIS A 1 173 ? 16.754 -6.683 -18.263 1.00 98.06 173 HIS A C 1
ATOM 1404 O O . HIS A 1 173 ? 17.055 -5.511 -18.481 1.00 98.06 173 HIS A O 1
ATOM 1410 N N . TYR A 1 174 ? 17.512 -7.468 -17.485 1.00 97.81 174 TYR A N 1
ATOM 1411 C CA . TYR A 1 174 ? 18.763 -6.987 -16.881 1.00 97.81 174 TYR A CA 1
ATOM 1412 C C . TYR A 1 174 ? 19.793 -6.570 -17.936 1.00 97.81 174 TYR A C 1
ATOM 1414 O O . TYR A 1 174 ? 20.436 -5.531 -17.795 1.00 97.81 174 TYR A O 1
ATOM 1422 N N . LYS A 1 175 ? 19.915 -7.331 -19.033 1.00 97.19 175 LYS A N 1
ATOM 1423 C CA . LYS A 1 175 ? 20.780 -6.956 -20.164 1.00 97.19 175 LYS A CA 1
ATOM 1424 C C . LYS A 1 175 ? 20.347 -5.635 -20.795 1.00 97.19 175 LYS A C 1
ATOM 1426 O O . LYS A 1 175 ? 21.197 -4.803 -21.088 1.00 97.19 175 LYS A O 1
ATOM 1431 N N . GLN A 1 176 ? 19.042 -5.421 -20.973 1.00 96.19 176 GLN A N 1
ATOM 1432 C CA . GLN A 1 176 ? 18.527 -4.147 -21.483 1.00 96.19 176 GLN A CA 1
ATOM 1433 C C . GLN A 1 176 ? 18.778 -2.985 -20.513 1.00 96.19 176 GLN A C 1
ATOM 1435 O O . GLN A 1 176 ? 19.073 -1.884 -20.965 1.00 96.19 176 GLN A O 1
ATOM 1440 N N . ALA A 1 177 ? 18.681 -3.213 -19.199 1.00 95.44 177 ALA A N 1
ATOM 1441 C CA . ALA A 1 177 ? 18.950 -2.191 -18.187 1.00 95.44 177 ALA A CA 1
ATOM 1442 C C . ALA A 1 177 ? 20.432 -1.778 -18.145 1.00 95.44 177 ALA A C 1
ATOM 1444 O O . ALA A 1 177 ? 20.736 -0.612 -17.909 1.00 95.44 177 ALA A O 1
ATOM 1445 N N . ALA A 1 178 ? 21.341 -2.728 -18.387 1.00 93.81 178 ALA A N 1
ATOM 1446 C CA . ALA A 1 178 ? 22.788 -2.509 -18.404 1.00 93.81 178 ALA A CA 1
ATOM 1447 C C . ALA A 1 178 ? 23.323 -1.990 -19.751 1.00 93.81 178 ALA A C 1
ATOM 1449 O O . ALA A 1 178 ? 24.496 -1.621 -19.841 1.00 93.81 178 ALA A O 1
ATOM 1450 N N . ALA A 1 179 ? 22.500 -1.983 -20.803 1.00 91.12 179 ALA A N 1
ATOM 1451 C CA . ALA A 1 179 ? 22.920 -1.490 -22.104 1.00 91.12 179 ALA A CA 1
ATOM 1452 C C . ALA A 1 179 ? 23.233 0.017 -22.016 1.00 91.12 179 ALA A C 1
ATOM 1454 O O . ALA A 1 179 ? 22.424 0.780 -21.475 1.00 91.12 179 ALA A O 1
ATOM 1455 N N . PRO A 1 180 ? 24.382 0.476 -22.544 1.00 80.88 180 PRO A N 1
ATOM 1456 C CA . PRO A 1 180 ? 24.677 1.899 -22.600 1.00 80.88 180 PRO A CA 1
ATOM 1457 C C . PRO A 1 180 ? 23.581 2.619 -23.393 1.00 80.88 180 PRO A C 1
ATOM 1459 O O . PRO A 1 180 ? 23.049 2.075 -24.363 1.00 80.88 180 PRO A O 1
ATOM 1462 N N . ARG A 1 181 ? 23.240 3.852 -22.995 1.00 66.75 181 ARG A N 1
ATOM 1463 C CA . ARG A 1 181 ? 22.372 4.715 -23.808 1.00 66.75 181 ARG A CA 1
ATOM 1464 C C . ARG A 1 181 ? 23.023 4.854 -25.184 1.00 66.75 181 ARG A C 1
ATOM 1466 O O . ARG A 1 181 ? 24.061 5.497 -25.306 1.00 66.75 181 ARG A O 1
ATOM 1473 N N . SER A 1 182 ? 22.437 4.241 -26.206 1.00 61.03 182 SER A N 1
ATOM 1474 C CA . SER A 1 182 ? 22.870 4.394 -27.592 1.00 61.03 182 SER A CA 1
ATOM 1475 C C . SER A 1 182 ? 22.721 5.868 -27.986 1.00 61.03 182 SER A C 1
ATOM 1477 O O . SER A 1 182 ? 21.608 6.308 -28.264 1.00 61.03 182 SER A O 1
ATOM 1479 N N . GLY A 1 183 ? 23.801 6.655 -27.925 1.00 55.44 183 GLY A N 1
ATOM 1480 C CA . GLY A 1 183 ? 23.720 8.091 -28.214 1.00 55.44 183 GLY A CA 1
ATOM 1481 C C . GLY A 1 183 ? 24.875 8.972 -27.735 1.00 55.44 183 GLY A C 1
ATOM 1482 O O . GLY A 1 183 ? 24.609 10.075 -27.278 1.00 55.44 183 GLY A O 1
ATOM 1483 N N . TYR A 1 184 ? 26.124 8.519 -27.844 1.00 43.19 184 TYR A N 1
ATOM 1484 C CA . TYR A 1 184 ? 27.275 9.416 -28.018 1.00 43.19 184 TYR A CA 1
ATOM 1485 C C . TYR A 1 184 ? 28.225 8.767 -29.029 1.00 43.19 184 TYR A C 1
ATOM 1487 O O . TYR A 1 184 ? 29.059 7.935 -28.677 1.00 43.19 184 TYR A O 1
ATOM 1495 N N . GLY A 1 185 ? 28.006 9.110 -30.294 1.00 38.59 185 GLY A N 1
ATOM 1496 C CA . GLY A 1 185 ? 28.895 8.929 -31.435 1.00 38.59 185 GLY A CA 1
ATOM 1497 C C . GLY A 1 185 ? 28.844 10.205 -32.261 1.00 38.59 185 GLY A C 1
ATOM 1498 O O . GLY A 1 185 ? 27.785 10.874 -32.198 1.00 38.59 185 GLY A O 1
#